Protein AF-A0A960G2G1-F1 (afdb_monomer_lite)

Secondary structure (DSSP, 8-state):
--S--HHHHHHHHHHTTTTTEEEHHHHHHHHT--HHHHHHHHHHHHHTTSEEEEE-SS-TTSEEEEE-HHHHHHHHHHHHHHHHHHHHHHTTS-HHHHHHHHHHHHHHHHHHHHHHEEEEEE-TTSHHHHHHHHHHHHHHHHH-TT---TTTS----GGGGSTTTEEEEEEEETTEEEEEEEEEEETTTEEEEE-

Structure (mmCIF, N/CA/C/O backbone):
data_AF-A0A960G2G1-F1
#
_entry.id   AF-A0A960G2G1-F1
#
loop_
_atom_site.group_PDB
_atom_site.id
_atom_site.type_symbol
_atom_site.label_atom_id
_atom_site.label_alt_id
_atom_site.label_comp_id
_atom_site.label_asym_id
_atom_site.label_entity_id
_atom_site.label_seq_id
_atom_site.pdbx_PDB_ins_code
_atom_site.Cartn_x
_atom_site.Cartn_y
_atom_site.Cartn_z
_atom_site.occupancy
_atom_site.B_iso_or_equiv
_atom_site.auth_seq_id
_atom_site.auth_comp_id
_atom_site.auth_asym_id
_atom_site.auth_atom_id
_atom_site.pdbx_PDB_model_num
ATOM 1 N N . ALA A 1 1 ? -18.468 8.260 16.600 1.00 54.72 1 ALA A N 1
ATOM 2 C CA . ALA A 1 1 ? -17.166 8.781 16.130 1.00 54.72 1 ALA A CA 1
ATOM 3 C C . ALA A 1 1 ? -16.121 8.568 17.220 1.00 54.72 1 ALA A C 1
ATOM 5 O O . ALA A 1 1 ? -16.358 8.986 18.345 1.00 54.72 1 ALA A O 1
ATOM 6 N N . ARG A 1 2 ? -14.991 7.915 16.920 1.00 75.62 2 ARG A N 1
ATOM 7 C CA . ARG A 1 2 ? -13.916 7.616 17.894 1.00 75.62 2 ARG A CA 1
ATOM 8 C C . ARG A 1 2 ? -13.006 8.830 18.194 1.00 75.62 2 ARG A C 1
ATOM 10 O O . ARG A 1 2 ? -11.899 8.660 18.678 1.00 75.62 2 ARG A O 1
ATOM 17 N N . GLY A 1 3 ? -13.442 10.049 17.853 1.00 80.94 3 GLY A N 1
ATOM 18 C CA . GLY A 1 3 ? -12.749 11.318 18.133 1.00 80.94 3 GLY A CA 1
ATOM 19 C C . GLY A 1 3 ? -11.466 11.599 17.337 1.00 80.94 3 GLY A C 1
ATOM 20 O O . GLY A 1 3 ? -10.975 12.723 17.381 1.00 80.94 3 GLY A O 1
ATOM 21 N N . ARG A 1 4 ? -10.926 10.621 16.596 1.00 89.62 4 ARG A N 1
ATOM 22 C CA . ARG A 1 4 ? -9.659 10.765 15.861 1.00 89.62 4 ARG A CA 1
ATOM 23 C C . ARG A 1 4 ? -9.827 11.398 14.478 1.00 89.62 4 ARG A C 1
ATOM 25 O O . ARG A 1 4 ? -10.821 11.120 13.803 1.00 89.62 4 ARG A O 1
ATOM 32 N N . PRO A 1 5 ? -8.834 12.179 14.010 1.00 89.69 5 PRO A N 1
ATOM 33 C CA . PRO A 1 5 ? -8.769 12.618 12.621 1.00 89.69 5 PRO A CA 1
ATOM 34 C C . PRO A 1 5 ? -8.681 11.429 11.657 1.00 89.69 5 PRO A C 1
ATOM 36 O O . PRO A 1 5 ? -7.984 10.451 11.936 1.00 89.69 5 PRO A O 1
ATOM 39 N N . LEU A 1 6 ? -9.295 11.562 10.477 1.00 88.50 6 LEU A N 1
ATOM 40 C CA . LEU A 1 6 ? -9.298 10.524 9.437 1.00 88.50 6 LEU A CA 1
ATOM 41 C C . LEU A 1 6 ? -7.886 10.031 9.086 1.00 88.50 6 LEU A C 1
ATOM 43 O O . LEU A 1 6 ? -7.683 8.833 8.932 1.00 88.50 6 LEU A O 1
ATOM 47 N N . GLY A 1 7 ? -6.901 10.934 9.015 1.00 91.69 7 GLY A N 1
ATOM 48 C CA . GLY A 1 7 ? -5.513 10.573 8.714 1.00 91.69 7 GLY A CA 1
ATOM 49 C C . GLY A 1 7 ? -4.894 9.617 9.739 1.00 91.69 7 GLY A C 1
ATOM 50 O O . GLY A 1 7 ? -4.198 8.684 9.353 1.00 91.69 7 GLY A O 1
ATOM 51 N N . ALA A 1 8 ? -5.190 9.792 11.031 1.00 93.88 8 ALA A N 1
ATOM 52 C CA . ALA A 1 8 ? -4.692 8.906 12.085 1.00 93.88 8 ALA A CA 1
ATOM 53 C C . ALA A 1 8 ? -5.362 7.527 12.010 1.00 93.88 8 ALA A C 1
ATOM 55 O O . ALA A 1 8 ? -4.680 6.506 12.053 1.00 93.88 8 ALA A O 1
ATOM 56 N N . SER A 1 9 ? -6.686 7.495 11.823 1.00 94.06 9 SER A N 1
ATOM 57 C CA . SER A 1 9 ? -7.437 6.250 11.621 1.00 94.06 9 SER A CA 1
ATOM 58 C C . SER A 1 9 ? -6.983 5.500 10.368 1.00 94.06 9 SER A C 1
ATOM 60 O O . SER A 1 9 ? -6.792 4.288 10.420 1.00 94.06 9 SER A O 1
ATOM 62 N N . ARG A 1 10 ? -6.746 6.214 9.259 1.00 93.62 10 ARG A N 1
ATOM 63 C CA . ARG A 1 10 ? -6.230 5.619 8.024 1.00 93.62 10 ARG A CA 1
ATOM 64 C C . ARG A 1 10 ? -4.827 5.062 8.229 1.00 93.62 10 ARG A C 1
ATOM 66 O O . ARG A 1 10 ? -4.579 3.932 7.839 1.00 93.62 10 ARG A O 1
ATOM 73 N N . LEU A 1 11 ? -3.930 5.807 8.873 1.00 95.06 11 LEU A N 1
ATOM 74 C CA . LEU A 1 11 ? -2.571 5.334 9.135 1.00 95.06 11 LEU A CA 1
ATOM 75 C C . LEU A 1 11 ? -2.560 4.070 10.008 1.00 95.06 11 LEU A C 1
ATOM 77 O O . LEU A 1 11 ? -1.841 3.125 9.696 1.00 95.06 11 LEU A O 1
ATOM 81 N N . LEU A 1 12 ? -3.392 4.025 11.054 1.00 95.00 12 LEU A N 1
ATOM 82 C CA . LEU A 1 12 ? -3.561 2.842 11.902 1.00 95.00 12 LEU A CA 1
ATOM 83 C C . LEU A 1 12 ? -4.026 1.622 11.092 1.00 95.00 12 LEU A C 1
ATOM 85 O O . LEU A 1 12 ? -3.499 0.523 11.260 1.00 95.00 12 LEU A O 1
ATOM 89 N N . TRP A 1 13 ? -4.995 1.823 10.197 1.00 94.38 13 TRP A N 1
ATOM 90 C CA . TRP A 1 13 ? -5.499 0.774 9.316 1.00 94.38 13 TRP A CA 1
ATOM 91 C C . TRP A 1 13 ? -4.411 0.228 8.379 1.00 94.38 13 TRP A C 1
ATOM 93 O O . TRP A 1 13 ? -4.248 -0.984 8.255 1.00 94.38 13 TRP A O 1
ATOM 103 N N . GLU A 1 14 ? -3.615 1.118 7.783 1.00 93.94 14 GLU A N 1
ATOM 104 C CA . GLU A 1 14 ? -2.577 0.777 6.800 1.00 93.94 14 GLU A CA 1
ATOM 105 C C . GLU A 1 14 ? -1.395 0.010 7.402 1.00 93.94 14 GLU A C 1
ATOM 107 O O . GLU A 1 14 ? -0.854 -0.873 6.736 1.00 93.94 14 GLU A O 1
ATOM 112 N N . ILE A 1 15 ? -1.014 0.311 8.652 1.00 95.44 15 ILE A N 1
ATOM 113 C CA . ILE A 1 15 ? 0.006 -0.455 9.398 1.00 95.44 15 ILE A CA 1
ATOM 114 C C . ILE A 1 15 ? -0.446 -1.907 9.580 1.00 95.44 15 ILE A C 1
ATOM 116 O O . ILE A 1 15 ? 0.364 -2.828 9.587 1.00 95.44 15 ILE A O 1
ATOM 120 N N . GLY A 1 16 ? -1.751 -2.114 9.717 1.00 91.94 16 GLY A N 1
ATOM 121 C CA . GLY A 1 16 ? -2.336 -3.419 9.948 1.00 91.94 16 GLY A CA 1
ATOM 122 C C . GLY A 1 16 ? -2.345 -4.367 8.742 1.00 91.94 16 GLY A C 1
ATOM 123 O O . GLY A 1 16 ? -2.505 -5.575 8.926 1.00 91.94 16 GLY A O 1
ATOM 124 N N . LEU A 1 17 ? -2.230 -3.857 7.513 1.00 87.75 17 LEU A N 1
ATOM 125 C CA . LEU A 1 17 ? -2.486 -4.654 6.306 1.00 87.75 17 LEU A CA 1
ATOM 126 C C . LEU A 1 17 ? -1.588 -5.890 6.171 1.00 87.75 17 LEU A C 1
ATOM 128 O O . LEU A 1 17 ? -2.069 -6.943 5.764 1.00 87.75 17 LEU A O 1
ATOM 132 N N . GLU A 1 18 ? -0.316 -5.775 6.545 1.00 83.31 18 GLU A N 1
ATOM 133 C CA . GLU A 1 18 ? 0.702 -6.810 6.339 1.00 83.31 18 GLU A CA 1
ATOM 134 C C . GLU A 1 18 ? 1.282 -7.273 7.682 1.00 83.31 18 GLU A C 1
ATOM 136 O O . GLU A 1 18 ? 2.417 -6.973 8.044 1.00 83.31 18 GLU A O 1
ATOM 141 N N . GLY A 1 19 ? 0.474 -7.996 8.464 1.00 86.69 19 GLY A N 1
ATOM 142 C CA . GLY A 1 19 ? 0.935 -8.587 9.726 1.00 86.69 19 GLY A CA 1
ATOM 143 C C . GLY A 1 19 ? 1.206 -7.559 10.826 1.00 86.69 19 GLY A C 1
ATOM 144 O O . GLY A 1 19 ? 2.151 -7.714 11.598 1.00 86.69 19 GLY A O 1
ATOM 145 N N . ASP A 1 20 ? 0.381 -6.507 10.891 1.00 93.38 20 ASP A N 1
ATOM 146 C CA . ASP A 1 20 ? 0.422 -5.482 11.942 1.00 93.38 20 ASP A CA 1
ATOM 147 C C . ASP A 1 20 ? 1.738 -4.695 12.024 1.00 93.38 20 ASP A C 1
ATOM 149 O O . ASP A 1 20 ? 2.101 -4.163 13.078 1.00 93.38 20 ASP A O 1
ATOM 153 N N . ARG A 1 21 ? 2.447 -4.606 10.895 1.00 94.25 21 ARG A N 1
ATOM 154 C CA . ARG A 1 21 ? 3.740 -3.949 10.741 1.00 94.25 21 ARG A CA 1
ATOM 155 C C . ARG A 1 21 ? 3.815 -3.245 9.390 1.00 94.25 21 ARG A C 1
ATOM 157 O O . ARG A 1 21 ? 3.468 -3.823 8.370 1.00 94.25 21 ARG A O 1
ATOM 164 N N . ALA A 1 22 ? 4.388 -2.044 9.362 1.00 93.56 22 ALA A N 1
ATOM 165 C CA . ALA A 1 22 ? 4.737 -1.382 8.108 1.00 93.56 22 ALA A CA 1
ATOM 166 C C . ALA A 1 22 ? 5.967 -0.476 8.251 1.00 93.56 22 ALA A C 1
ATOM 168 O O . ALA A 1 22 ? 6.168 0.182 9.276 1.00 93.56 22 ALA A O 1
ATOM 169 N N . GLU A 1 23 ? 6.790 -0.416 7.203 1.00 92.88 23 GLU A N 1
ATOM 170 C CA . GLU A 1 23 ? 7.874 0.563 7.119 1.00 92.88 23 GLU A CA 1
ATOM 171 C C . GLU A 1 23 ? 7.290 1.976 6.968 1.00 92.88 23 GLU A C 1
ATOM 173 O O . GLU A 1 23 ? 6.424 2.228 6.127 1.00 92.88 23 GLU A O 1
ATOM 178 N N . VAL A 1 24 ? 7.796 2.932 7.750 1.00 93.88 24 VAL A N 1
ATOM 179 C CA . VAL A 1 24 ? 7.301 4.318 7.751 1.00 93.88 24 VAL A CA 1
ATOM 180 C C . VAL A 1 24 ? 7.483 4.985 6.384 1.00 93.88 24 VAL A C 1
ATOM 182 O O . VAL A 1 24 ? 6.619 5.751 5.952 1.00 93.88 24 VAL A O 1
ATOM 185 N N . ARG A 1 25 ? 8.570 4.675 5.665 1.00 90.31 25 ARG A N 1
ATOM 186 C CA . ARG A 1 25 ? 8.783 5.155 4.291 1.00 90.31 25 ARG A CA 1
ATOM 187 C C . ARG A 1 25 ? 7.711 4.619 3.340 1.00 90.31 25 ARG A C 1
ATOM 189 O O . ARG A 1 25 ? 7.177 5.398 2.552 1.00 90.31 25 ARG A O 1
ATOM 196 N N . GLY A 1 26 ? 7.378 3.333 3.447 1.00 89.00 26 GLY A N 1
ATOM 197 C CA . GLY A 1 26 ? 6.321 2.697 2.660 1.00 89.00 26 GLY A CA 1
ATOM 198 C C . GLY A 1 26 ? 4.946 3.307 2.935 1.00 89.00 26 GLY A C 1
ATOM 199 O O . GLY A 1 26 ? 4.237 3.659 1.996 1.00 89.00 26 GLY A O 1
ATOM 200 N N . LEU A 1 27 ? 4.602 3.537 4.208 1.00 91.62 27 LEU A N 1
ATOM 201 C CA . LEU A 1 27 ? 3.361 4.227 4.595 1.00 91.62 27 LEU A CA 1
ATOM 202 C C . LEU A 1 27 ? 3.283 5.635 3.996 1.00 91.62 27 LEU A C 1
ATOM 204 O O . LEU A 1 27 ? 2.234 6.048 3.505 1.00 91.62 27 LEU A O 1
ATOM 208 N N . ARG A 1 28 ? 4.403 6.368 4.014 1.00 91.62 28 ARG A N 1
ATOM 209 C CA . ARG A 1 28 ? 4.497 7.717 3.451 1.00 91.62 28 ARG A CA 1
ATOM 210 C C . ARG A 1 28 ? 4.218 7.725 1.948 1.00 91.62 28 ARG A C 1
ATOM 212 O O . ARG A 1 28 ? 3.421 8.540 1.495 1.00 91.62 28 ARG A O 1
ATOM 219 N N . ALA A 1 29 ? 4.862 6.823 1.206 1.00 86.94 29 ALA A N 1
ATOM 220 C CA . ALA A 1 29 ? 4.677 6.689 -0.237 1.00 86.94 29 ALA A CA 1
ATOM 221 C C . ALA A 1 29 ? 3.232 6.296 -0.584 1.00 86.94 29 ALA A C 1
ATOM 223 O O . ALA A 1 29 ? 2.588 6.971 -1.384 1.00 86.94 29 ALA A O 1
ATOM 224 N N . ARG A 1 30 ? 2.693 5.284 0.107 1.00 85.69 30 ARG A N 1
ATOM 225 C CA . ARG A 1 30 ? 1.328 4.778 -0.102 1.00 85.69 30 ARG A CA 1
ATOM 226 C C . ARG A 1 30 ? 0.246 5.822 0.143 1.00 85.69 30 ARG A C 1
ATOM 228 O O . ARG A 1 30 ? -0.725 5.884 -0.600 1.00 85.69 30 ARG A O 1
ATOM 235 N N . LEU A 1 31 ? 0.409 6.629 1.188 1.00 88.75 31 LEU A N 1
ATOM 236 C CA . LEU A 1 31 ? -0.584 7.627 1.582 1.00 88.75 31 LEU A CA 1
ATOM 237 C C . LEU A 1 31 ? -0.351 9.008 0.955 1.00 88.75 31 LEU A C 1
ATOM 239 O O . LEU A 1 31 ? -1.147 9.913 1.197 1.00 88.75 31 LEU A O 1
ATOM 243 N N . GLY A 1 32 ? 0.733 9.198 0.192 1.00 86.69 32 GLY A N 1
ATOM 244 C CA . GLY A 1 32 ? 1.087 10.496 -0.390 1.00 86.69 32 GLY A CA 1
ATOM 245 C C . GLY A 1 32 ? 1.301 11.596 0.657 1.00 86.69 32 GLY A C 1
ATOM 246 O O . GLY A 1 32 ? 1.043 12.767 0.390 1.00 86.69 32 GLY A O 1
ATOM 247 N N . LEU A 1 33 ? 1.717 11.228 1.873 1.00 90.06 33 LEU A N 1
ATOM 248 C CA . LEU A 1 33 ? 1.869 12.163 2.990 1.00 90.06 33 LEU A CA 1
ATOM 249 C C . LEU A 1 33 ? 3.302 12.688 3.069 1.00 90.06 33 LEU A C 1
ATOM 251 O O . LEU A 1 33 ? 4.253 11.997 2.713 1.00 90.06 33 LEU A O 1
ATOM 255 N N . ASP A 1 34 ? 3.498 13.892 3.601 1.00 92.00 34 ASP A N 1
ATOM 256 C CA . ASP A 1 34 ? 4.846 14.371 3.898 1.00 92.00 34 ASP A CA 1
ATOM 257 C C . ASP A 1 34 ? 5.407 13.731 5.185 1.00 92.00 34 ASP A C 1
ATOM 259 O O . ASP A 1 34 ? 4.680 13.227 6.049 1.00 92.00 34 ASP A O 1
ATOM 263 N N . ALA A 1 35 ? 6.734 13.762 5.331 1.00 91.31 35 ALA A N 1
ATOM 264 C CA . ALA A 1 35 ? 7.418 13.155 6.473 1.00 91.31 35 ALA A CA 1
ATOM 265 C C . ALA A 1 35 ? 6.993 13.760 7.822 1.00 91.31 35 ALA A C 1
ATOM 267 O O . ALA A 1 35 ? 6.860 13.039 8.815 1.00 91.31 35 ALA A O 1
ATOM 268 N N . GLY A 1 36 ? 6.775 15.076 7.871 1.00 94.56 36 GLY A N 1
ATOM 269 C CA . GLY A 1 36 ? 6.369 15.778 9.081 1.00 94.56 36 GLY A CA 1
ATOM 270 C C . GLY A 1 36 ? 4.951 15.411 9.507 1.00 94.56 36 GLY A C 1
ATOM 271 O O . GLY A 1 36 ? 4.705 15.216 10.699 1.00 94.56 36 GLY A O 1
ATOM 272 N N . TYR A 1 37 ? 4.026 15.276 8.557 1.00 94.94 37 TYR A N 1
ATOM 273 C CA . TYR A 1 37 ? 2.650 14.883 8.840 1.00 94.94 37 TYR A CA 1
ATOM 274 C C . TYR A 1 37 ? 2.545 13.435 9.316 1.00 94.94 37 TYR A C 1
ATOM 276 O O . TYR A 1 37 ? 1.971 13.209 10.382 1.00 94.94 37 TYR A O 1
ATOM 284 N N . VAL A 1 38 ? 3.190 12.477 8.635 1.00 95.25 38 VAL A N 1
ATOM 285 C CA . VAL A 1 38 ? 3.249 11.077 9.105 1.00 95.25 38 VAL A CA 1
ATOM 286 C C . VAL A 1 38 ? 3.832 11.002 10.515 1.00 95.25 38 VAL A C 1
ATOM 288 O O . VAL A 1 38 ? 3.270 10.339 11.381 1.00 95.25 38 VAL A O 1
ATOM 291 N N . SER A 1 39 ? 4.905 11.748 10.791 1.00 95.00 39 SER A N 1
ATOM 292 C CA . SER A 1 39 ? 5.534 11.757 12.119 1.00 95.00 39 SER A CA 1
ATOM 293 C C . SER A 1 39 ? 4.628 12.345 13.208 1.00 95.00 39 SER A C 1
ATOM 295 O O . SER A 1 39 ? 4.712 11.946 14.367 1.00 95.00 39 SER A O 1
ATOM 297 N N . ARG A 1 40 ? 3.766 13.318 12.882 1.00 96.00 40 ARG A N 1
ATOM 298 C CA . ARG A 1 40 ? 2.756 13.838 13.824 1.00 96.00 40 ARG A CA 1
ATOM 299 C C . ARG A 1 40 ? 1.659 12.808 14.089 1.00 96.00 40 ARG A C 1
ATOM 301 O O . ARG A 1 40 ? 1.292 12.625 15.245 1.00 96.00 40 ARG A O 1
ATOM 308 N N . LEU A 1 41 ? 1.176 12.131 13.048 1.00 96.44 41 LEU A N 1
ATOM 309 C CA . LEU A 1 41 ? 0.161 11.086 13.182 1.00 96.44 41 LEU A CA 1
ATOM 310 C C . LEU A 1 41 ? 0.678 9.894 13.999 1.00 96.44 41 LEU A C 1
ATOM 312 O O . LEU A 1 41 ? 0.004 9.480 14.936 1.00 96.44 41 LEU A O 1
ATOM 316 N N . LEU A 1 42 ? 1.885 9.395 13.703 1.00 96.69 42 LEU A N 1
ATOM 317 C CA . LEU A 1 42 ? 2.501 8.294 14.453 1.00 96.69 42 LEU A CA 1
ATOM 318 C C . LEU A 1 42 ? 2.668 8.645 15.931 1.00 96.69 42 LEU A C 1
ATOM 320 O O . LEU A 1 42 ? 2.217 7.883 16.773 1.00 96.69 42 LEU A O 1
ATOM 324 N N . ARG A 1 43 ? 3.197 9.834 16.253 1.00 96.56 43 ARG A N 1
ATOM 325 C CA . ARG A 1 43 ? 3.327 10.272 17.654 1.00 96.56 43 ARG A CA 1
ATOM 326 C C . ARG A 1 43 ? 1.987 10.357 18.384 1.00 96.56 43 ARG A C 1
ATOM 328 O O . ARG A 1 43 ? 1.931 10.052 19.568 1.00 96.56 43 ARG A O 1
ATOM 335 N N . SER A 1 44 ? 0.916 10.765 17.699 1.00 96.12 44 SER A N 1
ATOM 336 C CA . SER A 1 44 ? -0.433 10.754 18.280 1.00 96.12 44 SER A CA 1
ATOM 337 C C . SER A 1 44 ? -0.885 9.328 18.593 1.00 96.12 44 SER A C 1
ATOM 339 O O . SER A 1 44 ? -1.353 9.066 19.693 1.00 96.12 44 SER A O 1
ATOM 341 N N . LEU A 1 45 ? -0.704 8.395 17.654 1.00 96.88 45 LEU A N 1
ATOM 342 C CA . LEU A 1 45 ? -1.083 6.992 17.840 1.00 96.88 45 LEU A CA 1
ATOM 343 C C . LEU A 1 45 ? -0.230 6.287 18.910 1.00 96.88 45 LEU A C 1
ATOM 345 O O . LEU A 1 45 ? -0.752 5.445 19.640 1.00 96.88 45 LEU A O 1
ATOM 349 N N . GLU A 1 46 ? 1.052 6.641 19.034 1.00 97.75 46 GLU A N 1
ATOM 350 C CA . GLU A 1 46 ? 1.938 6.180 20.112 1.00 97.75 46 GLU A CA 1
ATOM 351 C C . GLU A 1 46 ? 1.506 6.729 21.475 1.00 97.75 46 GLU A C 1
ATOM 353 O O . GLU A 1 46 ? 1.443 5.977 22.444 1.00 97.75 46 GLU A O 1
ATOM 358 N N . ALA A 1 47 ? 1.142 8.015 21.558 1.00 96.56 47 ALA A N 1
ATOM 359 C CA . ALA A 1 47 ? 0.631 8.622 22.791 1.00 96.56 47 ALA A CA 1
ATOM 360 C C . ALA A 1 47 ? -0.681 7.971 23.268 1.00 96.56 47 ALA A C 1
ATOM 362 O O . ALA A 1 47 ? -0.953 7.921 24.465 1.00 96.56 47 ALA A O 1
ATOM 363 N N . GLU A 1 48 ? -1.473 7.438 22.338 1.00 95.94 48 GLU A N 1
ATOM 364 C CA . GLU A 1 48 ? -2.673 6.649 22.624 1.00 95.94 48 GLU A CA 1
ATOM 365 C C . GLU A 1 48 ? -2.385 5.157 22.888 1.00 95.94 48 GLU A C 1
ATOM 367 O O . GLU A 1 48 ? -3.305 4.389 23.168 1.00 95.94 48 GLU A O 1
ATOM 372 N N . GLY A 1 49 ? -1.125 4.721 22.791 1.00 97.38 49 GLY A N 1
ATOM 373 C CA . GLY A 1 49 ? -0.713 3.332 23.002 1.00 97.38 49 GLY A CA 1
ATOM 374 C C . GLY A 1 49 ? -1.176 2.363 21.910 1.00 97.38 49 GLY A C 1
ATOM 375 O O . GLY A 1 49 ? -1.215 1.154 22.143 1.00 97.38 49 GLY A O 1
ATOM 376 N N . LEU A 1 50 ? -1.555 2.861 20.730 1.00 97.62 50 LEU A N 1
ATOM 377 C CA . LEU A 1 50 ? -2.072 2.054 19.618 1.00 97.62 50 LEU A CA 1
ATOM 378 C C . LEU A 1 50 ? -0.964 1.560 18.684 1.00 97.62 50 LEU A C 1
ATOM 380 O O . LEU A 1 50 ? -1.087 0.500 18.070 1.00 97.62 50 LEU A O 1
ATOM 384 N N . VAL A 1 51 ? 0.119 2.322 18.576 1.00 98.12 51 VAL A N 1
ATOM 385 C CA . VAL A 1 51 ? 1.265 2.027 17.713 1.00 98.12 51 VAL A CA 1
ATOM 386 C C . VAL A 1 51 ? 2.543 2.091 18.540 1.00 98.12 51 VAL A C 1
ATOM 388 O O . VAL A 1 51 ? 2.612 2.839 19.508 1.00 98.12 51 VAL A O 1
ATOM 391 N N . GLU A 1 52 ? 3.547 1.315 18.148 1.00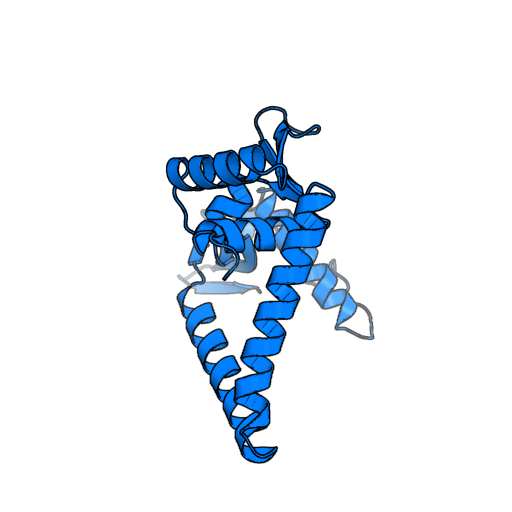 97.44 52 GLU A N 1
ATOM 392 C CA . GLU A 1 52 ? 4.943 1.507 18.542 1.00 97.44 52 GLU A CA 1
ATOM 393 C C . GLU A 1 52 ? 5.791 1.741 17.284 1.00 97.44 52 GLU A C 1
ATOM 395 O O . GLU A 1 52 ? 5.605 1.058 16.271 1.00 97.44 52 GLU A O 1
ATOM 400 N N . VAL A 1 53 ? 6.715 2.704 17.318 1.00 96.69 53 VAL A N 1
ATOM 401 C CA . VAL A 1 53 ? 7.684 2.920 16.239 1.00 96.69 53 VAL A CA 1
ATOM 402 C C . VAL A 1 53 ? 9.076 2.501 16.700 1.00 96.69 53 VAL A C 1
ATOM 404 O O . VAL A 1 53 ? 9.646 3.058 17.634 1.00 96.69 53 VAL A O 1
ATOM 407 N N . VAL A 1 54 ? 9.660 1.530 16.000 1.00 94.19 54 VAL A N 1
ATOM 408 C CA . VAL A 1 54 ? 10.978 0.962 16.315 1.00 94.19 54 VAL A CA 1
ATOM 409 C C . VAL A 1 54 ? 11.939 1.084 15.133 1.00 94.19 54 VAL A C 1
ATOM 411 O O . VAL A 1 54 ? 11.529 1.292 13.987 1.00 94.19 54 VAL A O 1
ATOM 414 N N . ALA A 1 55 ? 13.241 0.974 15.401 1.00 92.94 55 ALA A N 1
ATOM 415 C CA . ALA A 1 55 ? 14.232 0.776 14.344 1.00 92.94 55 ALA A CA 1
ATOM 416 C C . ALA A 1 55 ? 14.042 -0.604 13.695 1.00 92.94 55 ALA A C 1
ATOM 418 O O . ALA A 1 55 ? 13.679 -1.563 14.383 1.00 92.94 55 ALA A O 1
ATOM 419 N N . ASP A 1 56 ? 14.278 -0.711 12.385 1.00 88.50 56 ASP A N 1
ATOM 420 C CA . ASP A 1 56 ? 14.298 -2.022 11.736 1.00 88.50 56 ASP A CA 1
ATOM 421 C C . ASP A 1 56 ? 15.515 -2.831 12.225 1.00 88.50 56 ASP A C 1
ATOM 423 O O . ASP A 1 56 ? 16.594 -2.286 12.465 1.00 88.50 56 ASP A O 1
ATOM 427 N N . ALA A 1 57 ? 15.325 -4.138 12.411 1.00 82.69 57 ALA A N 1
ATOM 428 C CA . ALA A 1 57 ? 16.382 -5.044 12.850 1.00 82.69 57 ALA A CA 1
ATOM 429 C C . ALA A 1 57 ? 17.380 -5.356 11.722 1.00 82.69 57 ALA A C 1
ATOM 431 O O . ALA A 1 57 ? 18.548 -5.611 12.006 1.00 82.69 57 ALA A O 1
ATOM 432 N N . ALA A 1 58 ? 16.928 -5.324 10.464 1.00 82.06 58 ALA A N 1
ATOM 433 C CA . ALA A 1 58 ? 17.763 -5.526 9.284 1.00 82.06 58 ALA A CA 1
ATOM 434 C C . ALA A 1 58 ? 18.459 -4.228 8.837 1.00 82.06 58 ALA A C 1
ATOM 436 O O . ALA A 1 58 ? 19.582 -4.277 8.340 1.00 82.06 58 ALA A O 1
ATOM 437 N N . ASP A 1 59 ? 17.825 -3.071 9.056 1.00 83.62 59 ASP A N 1
ATOM 438 C CA . ASP A 1 59 ? 18.397 -1.752 8.765 1.00 83.62 59 ASP A CA 1
ATOM 439 C C . ASP A 1 59 ? 18.049 -0.727 9.857 1.00 83.62 59 ASP A C 1
ATOM 441 O O . ASP A 1 59 ? 16.960 -0.156 9.897 1.00 83.62 59 ASP A O 1
ATOM 445 N N . GLN A 1 60 ? 19.016 -0.398 10.715 1.00 80.88 60 GLN A N 1
ATOM 446 C CA . GLN A 1 60 ? 18.803 0.562 11.807 1.00 80.88 60 GLN A CA 1
ATOM 447 C C . GLN A 1 60 ? 18.446 1.985 11.332 1.00 80.88 60 GLN A C 1
ATOM 449 O O . GLN A 1 60 ? 17.964 2.799 12.135 1.00 80.88 60 GLN A O 1
ATOM 454 N N . ARG A 1 61 ? 18.680 2.305 10.049 1.00 83.62 61 ARG A N 1
ATOM 455 C CA . ARG A 1 61 ? 18.276 3.578 9.430 1.00 83.62 61 ARG A CA 1
ATOM 456 C C . ARG A 1 61 ? 16.789 3.595 9.088 1.00 83.62 61 ARG A C 1
ATOM 458 O O . ARG A 1 61 ? 16.189 4.671 9.089 1.00 83.62 61 ARG A O 1
ATOM 465 N N . ALA A 1 62 ? 16.190 2.435 8.842 1.00 86.94 62 ALA A N 1
ATOM 466 C CA . ALA A 1 62 ? 14.765 2.307 8.606 1.00 86.94 62 ALA A CA 1
ATOM 467 C C . ALA A 1 62 ? 13.973 2.381 9.923 1.00 86.94 62 ALA A C 1
ATOM 469 O O . ALA A 1 62 ? 14.445 2.054 11.022 1.00 86.94 62 ALA A O 1
ATOM 470 N N . ARG A 1 63 ? 12.736 2.869 9.814 1.00 94.00 63 ARG A N 1
ATOM 471 C CA . ARG A 1 63 ? 11.778 2.963 10.919 1.00 94.00 63 ARG A CA 1
ATOM 472 C C . ARG A 1 63 ? 10.525 2.193 10.565 1.00 94.00 63 ARG A C 1
ATOM 474 O O . ARG A 1 63 ? 10.033 2.271 9.441 1.00 94.00 63 ARG A O 1
ATOM 481 N N . VAL A 1 64 ? 10.005 1.485 11.552 1.00 95.31 64 VAL A N 1
ATOM 482 C CA . VAL A 1 64 ? 8.918 0.529 11.396 1.00 95.31 64 VAL A CA 1
ATOM 483 C C . VAL A 1 64 ? 7.863 0.842 12.436 1.00 95.31 64 VAL A C 1
ATOM 485 O O . VAL A 1 64 ? 8.168 0.876 13.624 1.00 95.31 64 VAL A O 1
ATOM 488 N N . ALA A 1 65 ? 6.630 1.042 11.989 1.00 96.75 65 ALA A N 1
ATOM 489 C CA . ALA A 1 65 ? 5.471 1.135 12.861 1.00 96.75 65 ALA A CA 1
ATOM 490 C C . ALA A 1 65 ? 4.860 -0.260 13.048 1.00 96.75 65 ALA A C 1
ATOM 492 O O . ALA A 1 65 ? 4.737 -1.017 12.081 1.00 96.75 65 ALA A O 1
ATOM 493 N N . ARG A 1 66 ? 4.469 -0.600 14.277 1.00 97.19 66 ARG A N 1
ATOM 494 C CA . ARG A 1 66 ? 3.760 -1.841 14.615 1.00 97.19 66 ARG A CA 1
ATOM 495 C C . ARG A 1 66 ? 2.508 -1.541 15.420 1.00 97.19 66 ARG A C 1
ATOM 497 O O . ARG A 1 66 ? 2.522 -0.647 16.264 1.00 97.19 66 ARG A O 1
ATOM 504 N N . LEU A 1 67 ? 1.436 -2.296 15.189 1.00 97.94 67 LEU A N 1
ATOM 505 C CA . LEU A 1 67 ? 0.247 -2.193 16.032 1.00 97.94 67 LEU A CA 1
ATOM 506 C C . LEU A 1 67 ? 0.477 -2.897 17.366 1.00 97.94 67 LEU A C 1
ATOM 508 O O . LEU A 1 67 ? 0.856 -4.071 17.423 1.00 97.94 67 LEU A O 1
ATOM 512 N N . THR A 1 68 ? 0.140 -2.211 18.452 1.00 97.94 68 THR A N 1
ATOM 513 C CA . THR A 1 68 ? 0.027 -2.845 19.767 1.00 97.94 68 THR A CA 1
ATOM 514 C C . THR A 1 68 ? -1.228 -3.724 19.823 1.00 97.94 68 THR A C 1
ATOM 516 O O . THR A 1 68 ? -2.065 -3.724 18.916 1.00 97.94 68 THR A O 1
ATOM 519 N N . ALA A 1 69 ? -1.421 -4.461 20.922 1.00 97.56 69 ALA A N 1
ATOM 520 C CA . ALA A 1 69 ? -2.681 -5.174 21.149 1.00 97.56 69 ALA A CA 1
ATOM 521 C C . ALA A 1 69 ? -3.897 -4.229 21.127 1.00 97.56 69 ALA A C 1
ATOM 523 O O . ALA A 1 69 ? -4.917 -4.558 20.521 1.00 97.56 69 ALA A O 1
ATOM 524 N N . ALA A 1 70 ? -3.764 -3.038 21.721 1.00 97.38 70 ALA A N 1
ATOM 525 C CA . ALA A 1 70 ? -4.796 -2.007 21.680 1.00 97.38 70 ALA A CA 1
ATOM 526 C C . ALA A 1 70 ? -5.006 -1.474 20.254 1.00 97.38 70 ALA A C 1
ATOM 528 O O . ALA A 1 70 ? -6.150 -1.358 19.818 1.00 97.38 70 ALA A O 1
ATOM 529 N N . GLY A 1 71 ? -3.928 -1.253 19.493 1.00 97.06 71 GLY A N 1
ATOM 530 C CA . GLY A 1 71 ? -3.994 -0.853 18.084 1.00 97.06 71 GLY A CA 1
ATOM 531 C C . GLY A 1 71 ? -4.758 -1.839 17.207 1.00 97.06 71 GLY A C 1
ATOM 532 O O . GLY A 1 71 ? -5.602 -1.432 16.413 1.00 97.06 71 GLY A O 1
ATOM 533 N N . ARG A 1 72 ? -4.532 -3.144 17.394 1.00 97.06 72 ARG A N 1
ATOM 534 C CA . ARG A 1 72 ? -5.269 -4.198 16.674 1.00 97.06 72 ARG A CA 1
ATOM 535 C C . ARG A 1 72 ? -6.750 -4.231 17.037 1.00 97.06 72 ARG A C 1
ATOM 537 O O . ARG A 1 72 ? -7.590 -4.484 16.177 1.00 97.06 72 ARG A O 1
ATOM 544 N N . CYS A 1 73 ? -7.094 -4.020 18.308 1.00 96.44 73 CYS A N 1
ATOM 545 C CA . CYS A 1 73 ? -8.492 -3.898 18.727 1.00 96.44 73 CYS A CA 1
ATOM 546 C C . CYS A 1 73 ? -9.152 -2.662 18.109 1.00 96.44 73 CYS A C 1
ATOM 548 O O . CYS A 1 73 ? -10.250 -2.770 17.573 1.00 96.44 73 CYS A O 1
ATOM 550 N N . GLU A 1 74 ? -8.470 -1.518 18.132 1.00 95.62 74 GLU A N 1
ATOM 551 C CA . GLU A 1 74 ? -8.984 -0.282 17.546 1.00 95.62 74 GLU A CA 1
ATOM 552 C C . GLU A 1 74 ? -9.183 -0.411 16.036 1.00 95.62 74 GLU A C 1
ATOM 554 O O . GLU A 1 74 ? -10.228 -0.023 15.525 1.00 95.62 74 GLU A O 1
ATOM 559 N N . ARG A 1 75 ? -8.219 -0.998 15.319 1.00 94.81 75 ARG A N 1
ATOM 560 C CA . ARG A 1 75 ? -8.340 -1.234 13.878 1.00 94.81 75 ARG A CA 1
ATOM 561 C C . ARG A 1 75 ? -9.557 -2.095 13.544 1.00 94.81 75 ARG A C 1
ATOM 563 O O . ARG A 1 75 ? -10.329 -1.710 12.678 1.00 94.81 75 ARG A O 1
ATOM 570 N N . ARG A 1 76 ? -9.757 -3.209 14.258 1.00 94.56 76 ARG A N 1
ATOM 571 C CA . ARG A 1 76 ? -10.933 -4.075 14.056 1.00 94.56 76 ARG A CA 1
ATOM 572 C C . ARG A 1 76 ? -12.246 -3.332 14.282 1.00 94.56 76 ARG A C 1
ATOM 574 O O . ARG A 1 76 ? -13.215 -3.581 13.578 1.00 94.56 76 ARG A O 1
ATOM 581 N N . GLU A 1 77 ? -12.280 -2.416 15.244 1.00 94.44 77 GLU A N 1
ATOM 582 C CA . GLU A 1 77 ? -13.462 -1.586 15.473 1.00 94.44 77 GLU A CA 1
ATOM 583 C C . GLU A 1 77 ? -13.675 -0.560 14.351 1.00 94.44 77 GLU A C 1
ATOM 585 O O . GLU A 1 77 ? -14.813 -0.322 13.956 1.00 94.44 77 GLU A O 1
ATOM 590 N N . LEU A 1 78 ? -12.605 0.025 13.801 1.00 92.12 78 LEU A N 1
ATOM 591 C CA . LEU A 1 78 ? -12.706 0.892 12.622 1.00 92.12 78 LEU A CA 1
ATOM 592 C C . LEU A 1 78 ? -13.232 0.129 11.401 1.00 92.12 78 LEU A C 1
ATOM 594 O O . LEU A 1 78 ? -14.099 0.658 10.708 1.00 92.12 78 LEU A O 1
ATOM 598 N N . ASP A 1 79 ? -12.754 -1.098 11.177 1.00 92.44 79 ASP A N 1
ATOM 599 C CA . ASP A 1 79 ? -13.239 -1.976 10.105 1.00 92.44 79 ASP A CA 1
ATOM 600 C C . ASP A 1 79 ? -14.728 -2.263 10.273 1.00 92.44 79 ASP A C 1
ATOM 602 O O . ASP A 1 79 ? -15.519 -1.960 9.385 1.00 92.44 79 ASP A O 1
ATOM 606 N N . ARG A 1 80 ? -15.134 -2.712 11.466 1.00 94.88 80 ARG A N 1
ATOM 607 C CA . ARG A 1 80 ? -16.538 -2.985 11.786 1.00 94.88 80 ARG A CA 1
ATOM 608 C C . ARG A 1 80 ? -17.437 -1.767 11.548 1.00 94.88 80 ARG A C 1
ATOM 610 O O . ARG A 1 80 ? -18.497 -1.892 10.952 1.00 94.88 80 ARG A O 1
ATOM 617 N N . LEU A 1 81 ? -17.019 -0.580 11.995 1.00 92.62 81 LEU A N 1
ATOM 618 C CA . LEU A 1 81 ? -17.787 0.656 11.800 1.00 92.62 81 LEU A CA 1
ATOM 619 C C . LEU A 1 81 ? -17.878 1.070 10.323 1.00 92.62 81 LEU A C 1
ATOM 621 O O . LEU A 1 81 ? -18.884 1.651 9.915 1.00 92.62 81 LEU A O 1
ATOM 625 N N . SER A 1 82 ? -16.830 0.809 9.539 1.00 92.06 82 SER A N 1
ATOM 626 C CA . SER A 1 82 ? -16.822 1.056 8.096 1.00 92.06 82 SER A CA 1
ATOM 627 C C . SER A 1 82 ? -17.768 0.100 7.371 1.00 92.06 82 SER A C 1
ATOM 629 O O . SER A 1 82 ? -18.558 0.543 6.536 1.00 92.06 82 SER A O 1
ATOM 631 N N . ASP A 1 83 ? -17.731 -1.183 7.729 1.00 94.31 83 ASP A N 1
ATOM 632 C CA . ASP A 1 83 ? -18.595 -2.218 7.163 1.00 94.31 83 ASP A CA 1
ATOM 633 C C . ASP A 1 83 ? -20.066 -1.977 7.514 1.00 94.31 83 ASP A C 1
ATOM 635 O O . ASP A 1 83 ? -20.916 -2.034 6.629 1.00 94.31 83 ASP A O 1
ATOM 639 N N . ASP A 1 84 ? -20.373 -1.612 8.763 1.00 95.62 84 ASP A N 1
ATOM 640 C CA . ASP A 1 84 ? -21.731 -1.246 9.185 1.00 95.62 84 ASP A CA 1
ATOM 641 C C . ASP A 1 84 ? -22.274 -0.063 8.364 1.00 95.62 84 ASP A C 1
ATOM 643 O O . ASP A 1 84 ? -23.433 -0.059 7.937 1.00 95.62 84 ASP A O 1
ATOM 647 N N . LEU A 1 85 ? -21.440 0.957 8.125 1.00 93.12 85 LEU A N 1
ATOM 648 C CA . LEU A 1 85 ? -21.830 2.122 7.335 1.00 93.12 85 LEU A CA 1
ATOM 649 C C . LEU A 1 85 ? -22.088 1.739 5.874 1.00 93.12 85 LEU A C 1
ATOM 651 O O . LEU A 1 85 ? -23.126 2.116 5.326 1.00 93.12 85 LEU A O 1
ATOM 655 N N . ALA A 1 86 ? -21.181 0.977 5.258 1.00 93.12 86 ALA A N 1
ATOM 656 C CA . ALA A 1 86 ? -21.353 0.482 3.896 1.00 93.12 86 ALA A CA 1
ATOM 657 C C . ALA A 1 86 ? -22.611 -0.396 3.779 1.00 93.12 86 ALA A C 1
ATOM 659 O O . ALA A 1 86 ? -23.421 -0.193 2.873 1.00 93.12 86 ALA A O 1
ATOM 660 N N . GLY A 1 87 ? -22.822 -1.301 4.738 1.00 93.81 87 GLY A N 1
ATOM 661 C CA . GLY A 1 87 ? -24.011 -2.144 4.844 1.00 93.81 87 GLY A CA 1
ATOM 662 C C . GLY A 1 87 ? -25.295 -1.322 4.890 1.00 93.81 87 GLY A C 1
ATOM 663 O O . GLY A 1 87 ? -26.200 -1.572 4.101 1.00 93.81 87 GLY A O 1
ATOM 664 N N . SER A 1 88 ? -25.339 -0.255 5.696 1.00 94.88 88 SER A N 1
ATOM 665 C CA . SER A 1 88 ? -26.523 0.613 5.800 1.00 94.88 88 SER A CA 1
ATOM 666 C C . SER A 1 88 ? -26.952 1.246 4.468 1.00 94.88 88 SER A C 1
ATOM 668 O O . SER A 1 88 ? -28.142 1.465 4.241 1.00 94.88 88 SER A O 1
ATOM 670 N N . TRP A 1 89 ? -26.003 1.527 3.568 1.00 93.69 89 TRP A N 1
ATOM 671 C CA . TRP A 1 89 ? -26.306 2.044 2.233 1.00 93.69 89 TRP A CA 1
ATOM 672 C C . TRP A 1 89 ? -26.777 0.940 1.291 1.00 93.69 89 TRP A C 1
ATOM 674 O O . TRP A 1 89 ? -27.720 1.147 0.529 1.00 93.69 89 TRP A O 1
ATOM 684 N N . LEU A 1 90 ? -26.137 -0.229 1.346 1.00 93.50 90 LEU A N 1
ATOM 685 C CA . LEU A 1 90 ? -26.449 -1.354 0.467 1.00 93.50 90 LEU A CA 1
ATOM 686 C C . LEU A 1 90 ? -27.768 -2.041 0.844 1.00 93.50 90 LEU A C 1
ATOM 688 O O . LEU A 1 90 ? -28.474 -2.524 -0.039 1.00 93.50 90 LEU A O 1
ATOM 692 N N . ASP A 1 91 ? -28.131 -2.081 2.125 1.00 94.19 91 ASP A N 1
ATOM 693 C CA . ASP A 1 91 ? -29.377 -2.681 2.627 1.00 94.19 91 ASP A CA 1
ATOM 694 C C . ASP A 1 91 ? -30.621 -1.877 2.243 1.00 94.19 91 ASP A C 1
ATOM 696 O O . ASP A 1 91 ? -31.719 -2.425 2.166 1.00 94.19 91 ASP A O 1
ATOM 700 N N . ALA A 1 92 ? -30.453 -0.596 1.909 1.00 94.06 92 ALA A N 1
ATOM 701 C CA . ALA A 1 92 ? -31.516 0.232 1.347 1.00 94.06 92 ALA A CA 1
ATOM 702 C C . ALA A 1 92 ? -31.778 -0.038 -0.153 1.00 94.06 92 ALA A C 1
ATOM 704 O O . ALA A 1 92 ? -32.705 0.540 -0.729 1.00 94.06 92 ALA A O 1
ATOM 705 N N . LEU A 1 93 ? -30.965 -0.878 -0.806 1.00 96.56 93 LEU A N 1
ATOM 706 C CA . LEU A 1 93 ? -31.030 -1.164 -2.238 1.00 96.56 93 LEU A CA 1
ATOM 707 C C . LEU A 1 93 ? -31.498 -2.599 -2.502 1.00 96.56 93 LEU A C 1
ATOM 709 O O . LEU A 1 93 ? -31.079 -3.538 -1.830 1.00 96.56 93 LEU A O 1
ATOM 713 N N . ASP A 1 94 ? -32.320 -2.774 -3.542 1.00 96.75 94 ASP A N 1
ATOM 714 C CA . ASP A 1 94 ? -32.577 -4.100 -4.109 1.00 96.75 94 ASP A CA 1
ATOM 715 C C . ASP A 1 94 ? -31.297 -4.706 -4.716 1.00 96.75 94 ASP A C 1
ATOM 717 O 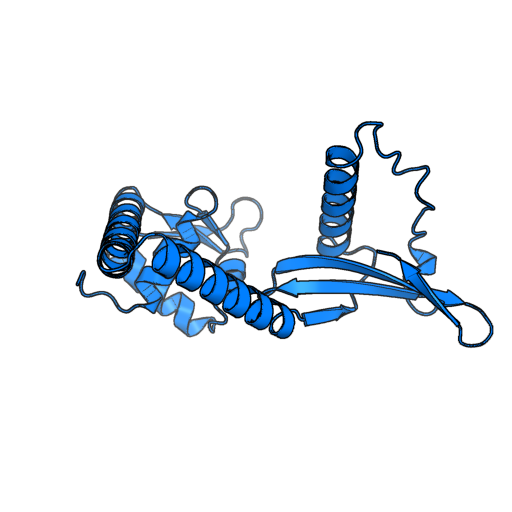O . ASP A 1 94 ? -30.337 -3.992 -5.018 1.00 96.75 94 ASP A O 1
ATOM 721 N N . GLU A 1 95 ? -31.293 -6.025 -4.919 1.00 95.56 95 GLU A N 1
ATOM 722 C CA . GLU A 1 95 ? -30.116 -6.766 -5.395 1.00 95.56 95 GLU A CA 1
ATOM 723 C C . GLU A 1 95 ? -29.553 -6.209 -6.715 1.00 95.56 95 GLU A C 1
ATOM 725 O O . GLU A 1 95 ? -28.344 -6.058 -6.877 1.00 95.56 95 GLU A O 1
ATOM 730 N N . GLY A 1 96 ? -30.427 -5.810 -7.645 1.00 97.31 96 GLY A N 1
ATOM 731 C CA . GLY A 1 96 ? -30.006 -5.250 -8.930 1.00 97.31 96 GLY A CA 1
ATOM 732 C C . GLY A 1 96 ? -29.335 -3.882 -8.788 1.00 97.31 96 GLY A C 1
ATOM 733 O O . GLY A 1 96 ? -28.335 -3.599 -9.447 1.00 97.31 96 GLY A O 1
ATOM 734 N N . ARG A 1 97 ? -29.858 -3.009 -7.921 1.00 96.69 97 ARG A N 1
ATOM 735 C CA . ARG A 1 97 ? -29.252 -1.703 -7.612 1.00 96.69 97 ARG A CA 1
ATOM 736 C C . ARG A 1 97 ? -27.951 -1.853 -6.837 1.00 96.69 97 ARG A C 1
ATOM 738 O O . ARG A 1 97 ? -27.007 -1.125 -7.138 1.00 96.69 97 ARG A O 1
ATOM 745 N N . ARG A 1 98 ? -27.902 -2.789 -5.888 1.00 97.00 98 ARG A N 1
ATOM 746 C CA . ARG A 1 98 ? -26.704 -3.140 -5.120 1.00 97.00 98 ARG A CA 1
ATOM 747 C C . ARG A 1 98 ? -25.574 -3.562 -6.058 1.00 97.00 98 ARG A C 1
ATOM 749 O O . ARG A 1 98 ? -24.514 -2.942 -6.022 1.00 97.00 98 ARG A O 1
ATOM 756 N N . ALA A 1 99 ? -25.828 -4.515 -6.958 1.00 95.75 99 ALA A N 1
ATOM 757 C CA . ALA A 1 99 ? -24.853 -4.961 -7.954 1.00 95.75 99 ALA A CA 1
ATOM 758 C C . ALA A 1 99 ? -24.354 -3.800 -8.831 1.00 95.75 99 ALA A C 1
ATOM 760 O O . ALA A 1 99 ? -23.153 -3.564 -8.922 1.00 95.75 99 ALA A O 1
ATOM 761 N N . ARG A 1 100 ? -25.268 -2.982 -9.377 1.00 96.69 100 ARG A N 1
ATOM 762 C CA . ARG A 1 100 ? -24.882 -1.813 -10.190 1.00 96.69 100 ARG A CA 1
ATOM 763 C C . ARG A 1 100 ? -24.022 -0.800 -9.437 1.00 96.69 100 ARG A C 1
ATOM 765 O O . ARG A 1 100 ? -23.137 -0.200 -10.039 1.00 96.69 100 ARG A O 1
ATOM 772 N N . MET A 1 101 ? -24.293 -0.563 -8.153 1.00 95.69 101 MET A N 1
ATOM 773 C CA . MET A 1 101 ? -23.485 0.349 -7.341 1.00 95.69 101 MET A CA 1
ATOM 774 C C . MET A 1 101 ? -22.071 -0.202 -7.134 1.00 95.69 101 MET A C 1
ATOM 776 O O . MET A 1 101 ? -21.105 0.549 -7.270 1.00 95.69 101 MET A O 1
ATOM 780 N N . VAL A 1 102 ? -21.945 -1.501 -6.852 1.00 94.62 102 VAL A N 1
ATOM 781 C CA . VAL A 1 102 ? -20.646 -2.176 -6.714 1.00 94.62 102 VAL A CA 1
ATOM 782 C C . VAL A 1 102 ? -19.860 -2.112 -8.025 1.00 94.62 102 VAL A C 1
ATOM 784 O O . VAL A 1 102 ? -18.700 -1.700 -8.012 1.00 94.62 102 VAL A O 1
ATOM 787 N N . ASP A 1 103 ? -20.497 -2.414 -9.157 1.00 96.62 103 ASP A N 1
ATOM 788 C CA . ASP A 1 103 ? -19.862 -2.353 -10.478 1.00 96.62 103 ASP A CA 1
ATOM 789 C C . ASP A 1 103 ? -19.392 -0.935 -10.825 1.00 96.62 103 ASP A C 1
ATOM 791 O O . ASP A 1 103 ? -18.268 -0.739 -11.295 1.00 96.62 103 ASP A O 1
ATOM 795 N N . ALA A 1 104 ? -20.221 0.075 -10.545 1.00 97.12 104 ALA A N 1
ATOM 796 C CA . ALA A 1 104 ? -19.861 1.472 -10.765 1.00 97.12 104 ALA A CA 1
ATOM 797 C C . ALA A 1 104 ? -18.662 1.891 -9.902 1.00 97.12 104 ALA A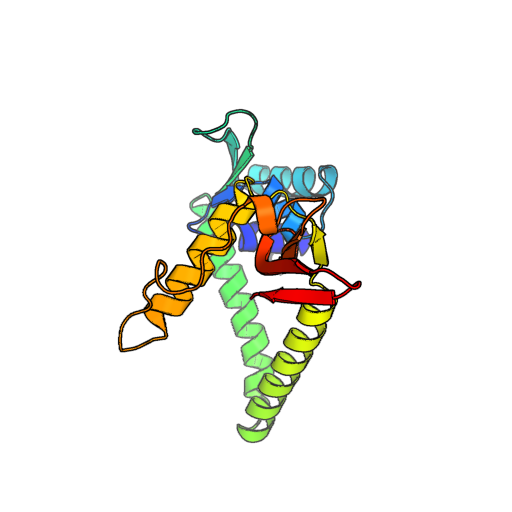 C 1
ATOM 799 O O . ALA A 1 104 ? -17.742 2.542 -10.399 1.00 97.12 104 ALA A O 1
ATOM 800 N N . MET A 1 105 ? -18.630 1.487 -8.628 1.00 96.31 105 MET A N 1
ATOM 801 C CA . MET A 1 105 ? -17.483 1.741 -7.754 1.00 96.31 105 MET A CA 1
ATOM 802 C C . MET A 1 105 ? -16.219 1.036 -8.258 1.00 96.31 105 MET A C 1
ATOM 804 O O . MET A 1 105 ? -15.148 1.643 -8.257 1.00 96.31 105 MET A O 1
ATOM 808 N N . ALA A 1 106 ? -16.335 -0.200 -8.753 1.00 96.06 106 ALA A N 1
ATOM 809 C CA . ALA A 1 106 ? -15.215 -0.933 -9.334 1.00 96.06 106 ALA A CA 1
ATOM 810 C C . ALA A 1 106 ? -14.670 -0.257 -10.607 1.00 96.06 106 ALA A C 1
ATOM 812 O O . ALA A 1 106 ? -13.455 -0.234 -10.823 1.00 96.06 106 ALA A O 1
ATOM 813 N N . GLU A 1 107 ? -15.538 0.320 -11.441 1.00 97.50 107 GLU A N 1
ATOM 814 C CA . GLU A 1 107 ? -15.134 1.121 -12.604 1.00 97.50 107 GLU A CA 1
ATOM 815 C C . GLU A 1 107 ? -14.405 2.399 -12.177 1.00 97.50 107 GLU A C 1
ATOM 817 O O . GLU A 1 107 ? -13.296 2.660 -12.644 1.00 97.50 107 GLU A O 1
ATOM 822 N N . VAL A 1 108 ? -14.963 3.150 -11.220 1.00 97.44 108 VAL A N 1
ATOM 823 C CA . VAL A 1 108 ? -14.314 4.350 -10.667 1.00 97.44 108 VAL A CA 1
ATOM 824 C C . VAL A 1 108 ? -12.927 4.008 -10.119 1.00 97.44 108 VAL A C 1
ATOM 826 O O . VAL A 1 108 ? -11.953 4.687 -10.445 1.00 97.44 108 VAL A O 1
ATOM 829 N N . THR A 1 109 ? -12.800 2.933 -9.335 1.00 94.00 109 THR A N 1
ATOM 830 C CA . THR A 1 109 ? -11.504 2.482 -8.809 1.00 94.00 109 THR A CA 1
ATOM 831 C C . THR A 1 109 ? -10.523 2.118 -9.925 1.00 94.00 109 THR A C 1
ATOM 833 O O . THR A 1 109 ? -9.351 2.483 -9.826 1.00 94.00 109 THR A O 1
ATOM 836 N N . ARG A 1 110 ? -10.959 1.439 -10.995 1.00 93.25 110 ARG A N 1
ATOM 837 C CA . ARG A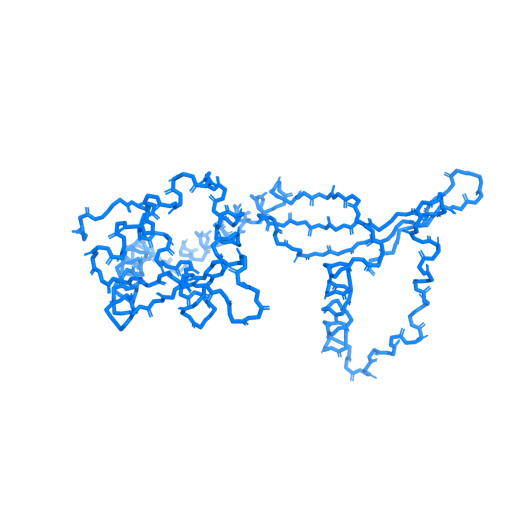 1 110 ? -10.087 1.109 -12.137 1.00 93.25 110 ARG A CA 1
ATOM 838 C C . ARG A 1 110 ? -9.583 2.358 -12.856 1.00 93.25 110 ARG A C 1
ATOM 840 O O . ARG A 1 110 ? -8.375 2.471 -13.057 1.00 93.25 110 ARG A O 1
ATOM 847 N N . CYS A 1 111 ? -10.466 3.309 -13.155 1.00 95.62 111 CYS A N 1
ATOM 848 C CA . CYS A 1 111 ? -10.097 4.578 -13.788 1.00 95.62 111 CYS A CA 1
ATOM 849 C C . CYS A 1 111 ? -9.115 5.389 -12.932 1.00 95.62 111 CYS A C 1
ATOM 851 O O . CYS A 1 111 ? -8.118 5.904 -13.437 1.00 95.62 111 CYS A O 1
ATOM 853 N N . LEU A 1 112 ? -9.360 5.478 -11.620 1.00 93.50 112 LEU A N 1
ATOM 854 C CA . LEU A 1 112 ? -8.459 6.184 -10.707 1.00 93.50 112 LEU A CA 1
ATOM 855 C C . LEU A 1 112 ? -7.091 5.496 -10.604 1.00 93.50 112 LEU A C 1
ATOM 857 O O . LEU A 1 112 ? -6.065 6.171 -10.594 1.00 93.50 112 LEU A O 1
ATOM 861 N N . ARG A 1 113 ? -7.051 4.159 -10.577 1.00 90.44 113 ARG A N 1
ATOM 862 C CA . ARG A 1 113 ? -5.783 3.417 -10.574 1.00 90.44 113 ARG A CA 1
ATOM 863 C C . ARG A 1 113 ? -4.996 3.639 -11.858 1.00 90.44 113 ARG A C 1
ATOM 865 O O . ARG A 1 113 ? -3.795 3.848 -11.768 1.00 90.44 113 ARG A O 1
ATOM 872 N N . SER A 1 114 ? -5.639 3.634 -13.028 1.00 89.62 114 SER A N 1
ATOM 873 C CA . SER A 1 114 ? -4.922 3.798 -14.299 1.00 89.62 114 SER A CA 1
ATOM 874 C C . SER A 1 114 ? -4.237 5.157 -14.436 1.00 89.62 114 SER A C 1
ATOM 876 O O . SER A 1 114 ? -3.181 5.230 -15.052 1.00 89.62 114 SER A O 1
ATOM 878 N N . ILE A 1 115 ? -4.803 6.219 -13.849 1.00 92.62 115 ILE A N 1
ATOM 879 C CA . ILE A 1 115 ? -4.189 7.558 -13.881 1.00 92.62 115 ILE A CA 1
ATOM 880 C C . ILE A 1 115 ? -3.140 7.773 -12.782 1.00 92.62 115 ILE A C 1
ATOM 882 O O . ILE A 1 115 ? -2.340 8.6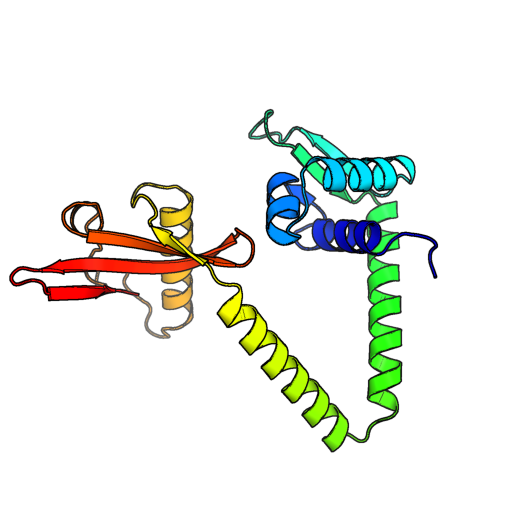96 -12.885 1.00 92.62 115 ILE A O 1
ATOM 886 N N . ALA A 1 116 ? -3.152 6.953 -11.728 1.00 90.62 116 ALA A N 1
ATOM 887 C CA . ALA A 1 116 ? -2.227 7.053 -10.598 1.00 90.62 116 ALA A CA 1
ATOM 888 C C . ALA A 1 116 ? -0.947 6.217 -10.778 1.00 90.62 116 ALA A C 1
ATOM 890 O O . ALA A 1 116 ? -0.060 6.276 -9.927 1.00 90.62 116 ALA A O 1
ATOM 891 N N . VAL A 1 117 ? -0.864 5.406 -11.838 1.00 93.88 117 VAL A N 1
ATOM 892 C CA . VAL A 1 117 ? 0.340 4.634 -12.153 1.00 93.88 117 VAL A CA 1
ATOM 893 C C . VAL A 1 117 ? 1.377 5.545 -12.796 1.00 93.88 117 VAL A C 1
ATOM 895 O O . VAL A 1 117 ? 1.144 6.137 -13.847 1.00 93.88 117 VAL A O 1
ATOM 898 N N . GLU A 1 118 ? 2.553 5.595 -12.184 1.00 93.25 118 GLU A N 1
ATOM 899 C CA . GLU A 1 118 ? 3.724 6.274 -12.722 1.00 93.25 118 GLU A CA 1
ATOM 900 C C . GLU A 1 118 ? 4.639 5.242 -13.381 1.00 93.25 118 GLU A C 1
ATOM 902 O O . GLU A 1 118 ? 4.984 4.230 -12.770 1.00 93.25 118 GLU A O 1
ATOM 907 N N . ILE A 1 119 ? 5.028 5.487 -14.631 1.00 94.75 119 ILE A N 1
ATOM 908 C CA . ILE A 1 119 ? 5.972 4.639 -15.362 1.00 94.75 119 ILE A CA 1
ATOM 909 C C . ILE A 1 119 ? 7.274 5.411 -15.496 1.00 94.75 119 ILE A C 1
ATOM 911 O O . ILE A 1 119 ? 7.314 6.460 -16.141 1.00 94.75 119 ILE A O 1
ATOM 915 N N . THR A 1 120 ? 8.340 4.889 -14.899 1.00 95.38 120 THR A N 1
ATOM 916 C CA . THR A 1 120 ? 9.660 5.523 -14.936 1.00 95.38 120 THR A CA 1
ATOM 917 C C . THR A 1 120 ? 10.741 4.513 -15.307 1.00 95.38 120 THR A C 1
ATOM 919 O O . THR A 1 120 ? 10.588 3.325 -15.004 1.00 95.38 120 THR A O 1
ATOM 922 N N . PRO A 1 121 ? 11.853 4.964 -15.913 1.00 95.12 121 PRO A N 1
ATOM 923 C CA . PRO A 1 121 ? 13.051 4.145 -16.048 1.00 95.12 121 PRO A CA 1
ATOM 924 C C . PRO A 1 121 ? 13.534 3.621 -14.695 1.00 95.12 121 PRO A C 1
ATOM 926 O O . PRO A 1 121 ? 13.438 4.326 -13.689 1.00 95.12 121 PRO A O 1
ATOM 929 N N . GLU A 1 122 ? 14.067 2.405 -14.696 1.00 94.06 122 GLU A N 1
ATOM 930 C CA . GLU A 1 122 ? 14.692 1.754 -13.548 1.00 94.06 122 GLU A CA 1
ATOM 931 C C . GLU A 1 122 ? 15.972 1.032 -14.004 1.00 94.06 122 GLU A C 1
ATOM 933 O O . GLU A 1 122 ? 15.957 0.411 -15.069 1.00 94.06 122 GLU A O 1
ATOM 938 N N . PRO A 1 123 ? 17.080 1.080 -13.240 1.00 91.88 123 PRO A N 1
ATOM 939 C CA . PRO A 1 123 ? 18.249 0.250 -13.520 1.00 91.88 123 PRO A CA 1
ATOM 940 C C . PRO A 1 123 ? 17.899 -1.244 -13.516 1.00 91.88 123 PRO A C 1
ATOM 942 O O . PRO A 1 123 ? 17.219 -1.727 -12.611 1.00 91.88 123 PRO A O 1
ATOM 945 N N . ALA A 1 124 ? 18.379 -1.987 -14.514 1.00 88.25 124 ALA A N 1
ATOM 946 C CA . ALA A 1 124 ? 18.066 -3.410 -14.661 1.00 88.25 124 ALA A CA 1
ATOM 947 C C . ALA A 1 124 ? 18.591 -4.278 -13.501 1.00 88.25 124 ALA A C 1
ATOM 949 O O . ALA A 1 124 ? 18.035 -5.338 -13.224 1.00 88.25 124 ALA A O 1
ATOM 950 N N . ASP A 1 125 ? 19.638 -3.821 -12.812 1.00 87.81 125 ASP A N 1
ATOM 951 C CA . ASP A 1 125 ? 20.275 -4.478 -11.670 1.00 87.81 125 ASP A CA 1
ATOM 952 C C . ASP A 1 125 ? 19.700 -4.047 -10.309 1.00 87.81 125 ASP A C 1
ATOM 954 O O . ASP A 1 125 ? 20.196 -4.468 -9.260 1.00 87.81 125 ASP A O 1
ATOM 958 N N . SER A 1 126 ? 18.654 -3.215 -10.294 1.00 90.31 126 SER A N 1
ATOM 959 C CA . SER A 1 126 ? 18.069 -2.743 -9.045 1.00 90.31 126 SER A CA 1
ATOM 960 C C . SER A 1 126 ? 17.293 -3.842 -8.317 1.00 90.31 126 SER A C 1
ATOM 962 O O . SER A 1 126 ? 16.694 -4.743 -8.912 1.00 90.31 126 SER A O 1
ATOM 964 N N . THR A 1 127 ? 17.244 -3.746 -6.986 1.00 89.62 127 THR A N 1
ATOM 965 C CA . THR A 1 127 ? 16.471 -4.683 -6.162 1.00 89.62 127 THR A CA 1
ATOM 966 C C . THR A 1 127 ? 14.978 -4.649 -6.505 1.00 89.62 127 THR A C 1
ATOM 968 O O . THR A 1 127 ? 14.334 -5.695 -6.505 1.00 89.62 127 THR A O 1
ATOM 971 N N . GLU A 1 128 ? 14.417 -3.472 -6.814 1.00 89.12 128 GLU A N 1
ATOM 972 C CA . GLU A 1 128 ? 13.003 -3.345 -7.196 1.00 89.12 128 GLU A CA 1
ATOM 973 C C . GLU A 1 128 ? 12.726 -3.989 -8.561 1.00 89.12 128 GLU A C 1
ATOM 975 O O . GLU A 1 128 ? 11.702 -4.657 -8.718 1.00 89.12 128 GLU A O 1
ATOM 980 N N . ALA A 1 129 ? 13.646 -3.843 -9.521 1.00 89.19 129 ALA A N 1
ATOM 981 C CA . ALA A 1 129 ? 13.573 -4.499 -10.822 1.00 89.19 129 ALA A CA 1
ATOM 982 C C . ALA A 1 129 ? 13.588 -6.028 -10.685 1.00 89.19 129 ALA A C 1
ATOM 984 O O . ALA A 1 129 ? 12.687 -6.704 -11.189 1.00 89.19 129 ALA A O 1
ATOM 985 N N . ALA A 1 130 ? 14.562 -6.565 -9.945 1.00 87.19 130 ALA A N 1
ATOM 986 C CA . ALA A 1 130 ? 14.696 -8.000 -9.710 1.00 87.19 130 ALA A CA 1
ATOM 987 C C . ALA A 1 130 ? 13.470 -8.590 -8.991 1.00 87.19 130 ALA A C 1
ATOM 989 O O . ALA A 1 130 ? 12.951 -9.634 -9.387 1.00 87.19 130 ALA A O 1
ATOM 990 N N . GLU A 1 131 ? 12.966 -7.905 -7.961 1.00 88.25 131 GLU A N 1
ATOM 991 C CA . GLU A 1 131 ? 11.767 -8.300 -7.217 1.00 88.25 131 GLU A CA 1
ATOM 992 C C . GLU A 1 131 ? 10.516 -8.301 -8.110 1.00 88.25 131 GLU A C 1
ATOM 994 O O . GLU A 1 131 ? 9.713 -9.235 -8.050 1.00 88.25 131 GLU A O 1
ATOM 999 N N . CYS A 1 132 ? 10.347 -7.277 -8.953 1.00 88.88 132 CYS A N 1
ATOM 1000 C CA . CYS A 1 132 ? 9.195 -7.157 -9.843 1.00 88.88 132 CYS A CA 1
ATOM 1001 C C . CYS A 1 132 ? 9.195 -8.246 -10.925 1.00 88.88 132 CYS A C 1
ATOM 1003 O O . CYS A 1 132 ? 8.190 -8.939 -11.085 1.00 88.88 132 CYS A O 1
ATOM 1005 N N . LEU A 1 133 ? 10.338 -8.473 -11.583 1.00 86.06 133 LEU A N 1
ATOM 1006 C CA . LEU A 1 133 ? 10.512 -9.553 -12.558 1.00 86.06 133 LEU A CA 1
ATOM 1007 C C . LEU A 1 133 ? 10.256 -10.925 -11.925 1.00 86.06 133 LEU A C 1
ATOM 1009 O O . LEU A 1 133 ? 9.531 -11.741 -12.486 1.00 86.06 133 LEU A O 1
ATOM 1013 N N . ARG A 1 134 ? 10.783 -11.173 -10.720 1.00 86.06 134 ARG A N 1
ATOM 1014 C CA . ARG A 1 134 ? 10.553 -12.426 -9.988 1.00 86.06 134 ARG A CA 1
ATOM 1015 C C . ARG A 1 134 ? 9.068 -12.667 -9.702 1.00 86.06 134 ARG A C 1
ATOM 1017 O O . ARG A 1 134 ? 8.604 -13.796 -9.835 1.00 86.06 134 ARG A O 1
ATOM 1024 N N . ARG A 1 135 ? 8.322 -11.627 -9.306 1.00 86.94 135 ARG A N 1
ATOM 1025 C CA . ARG A 1 135 ? 6.867 -11.717 -9.079 1.00 86.94 135 ARG A CA 1
ATOM 1026 C C . ARG A 1 135 ? 6.109 -12.003 -10.369 1.00 86.94 135 ARG A C 1
ATOM 1028 O O . ARG A 1 135 ? 5.230 -12.854 -10.354 1.00 86.94 135 ARG A O 1
ATOM 1035 N N . TYR A 1 136 ? 6.480 -11.344 -11.464 1.00 85.19 136 TYR A N 1
ATOM 1036 C CA . TYR A 1 136 ? 5.894 -11.603 -12.775 1.00 85.19 136 TYR A CA 1
ATOM 1037 C C . TYR A 1 136 ? 6.097 -13.059 -13.214 1.00 85.19 136 TYR A C 1
ATOM 1039 O O . TYR A 1 136 ? 5.137 -13.724 -13.589 1.00 85.19 136 TYR A O 1
ATOM 1047 N N . MET A 1 137 ? 7.315 -13.594 -13.084 1.00 82.44 137 MET A N 1
ATOM 1048 C CA . MET A 1 137 ? 7.588 -14.992 -13.440 1.00 82.44 137 MET A CA 1
ATOM 1049 C C . MET A 1 137 ? 6.817 -15.983 -12.562 1.00 82.44 137 MET A C 1
ATOM 1051 O O . MET A 1 137 ? 6.306 -16.972 -13.078 1.00 82.44 137 MET A O 1
ATOM 1055 N N . ALA A 1 138 ? 6.681 -15.708 -11.261 1.00 84.00 138 ALA A N 1
ATOM 1056 C CA . ALA A 1 138 ? 5.858 -16.526 -10.368 1.00 84.00 138 ALA A CA 1
ATOM 1057 C C . ALA A 1 138 ? 4.367 -16.497 -10.757 1.00 84.00 138 ALA A C 1
ATOM 1059 O O . ALA A 1 138 ? 3.704 -17.527 -10.714 1.00 84.00 138 ALA A O 1
ATOM 1060 N N . GLU A 1 139 ? 3.849 -15.338 -11.176 1.00 85.06 139 GLU A N 1
ATOM 1061 C CA . GLU A 1 139 ? 2.471 -15.202 -11.667 1.00 85.06 139 GLU A CA 1
ATOM 1062 C C . GLU A 1 139 ? 2.248 -15.965 -12.981 1.00 85.06 139 GLU A C 1
ATOM 1064 O O . GLU A 1 139 ? 1.183 -16.552 -13.173 1.00 85.06 139 GLU A O 1
ATOM 1069 N N . LEU A 1 140 ? 3.233 -15.981 -13.887 1.00 82.69 140 LEU A N 1
ATOM 1070 C CA . LEU A 1 140 ? 3.166 -16.798 -15.100 1.00 82.69 140 LEU A CA 1
ATOM 1071 C C . LEU A 1 140 ? 3.165 -18.292 -14.757 1.00 82.69 140 LEU A C 1
ATOM 1073 O O . LEU A 1 140 ? 2.303 -19.015 -15.245 1.00 82.69 140 LEU A O 1
ATOM 1077 N N . ASP A 1 141 ? 4.070 -18.748 -13.893 1.00 80.94 141 ASP A N 1
ATOM 1078 C CA . ASP A 1 141 ? 4.133 -20.158 -13.489 1.00 80.94 141 ASP A CA 1
ATOM 1079 C C . ASP A 1 141 ? 2.823 -20.641 -12.842 1.00 80.94 141 ASP A C 1
ATOM 1081 O O . ASP A 1 141 ? 2.337 -21.721 -13.163 1.00 80.94 141 ASP A O 1
ATOM 1085 N N . GLU A 1 142 ? 2.179 -19.805 -12.018 1.00 83.44 142 GLU A N 1
ATOM 1086 C CA . GLU A 1 142 ? 0.871 -20.120 -11.426 1.00 83.44 142 GLU A CA 1
ATOM 1087 C C . GLU A 1 142 ? -0.268 -20.163 -12.462 1.00 83.44 142 GLU A C 1
ATOM 1089 O O . GLU A 1 142 ? -1.204 -20.950 -12.328 1.00 83.44 142 GLU A O 1
ATOM 1094 N N . ARG A 1 143 ? -0.226 -19.309 -13.494 1.00 83.19 143 ARG A N 1
ATOM 1095 C CA . ARG A 1 143 ? -1.314 -19.188 -14.483 1.00 83.19 143 ARG A CA 1
ATOM 1096 C C . ARG A 1 143 ? -1.243 -20.185 -15.631 1.00 83.19 143 ARG A C 1
ATOM 1098 O O . ARG A 1 143 ? -2.264 -20.413 -16.280 1.00 83.19 143 ARG A O 1
ATOM 1105 N N . PHE A 1 144 ? -0.067 -20.723 -15.937 1.00 78.81 144 PHE A N 1
ATOM 1106 C CA . PHE A 1 144 ? 0.103 -21.695 -17.012 1.00 78.81 144 PHE A CA 1
ATOM 1107 C C . PHE A 1 144 ? 0.063 -23.124 -16.450 1.00 78.81 144 PHE A C 1
ATOM 1109 O O . PHE A 1 144 ? 1.041 -23.600 -15.890 1.00 78.81 144 PHE A O 1
ATOM 1116 N N . ASP A 1 145 ? -1.041 -23.849 -16.686 1.00 67.06 145 ASP A N 1
ATOM 1117 C CA . ASP A 1 145 ? -1.277 -25.234 -16.210 1.00 67.06 145 ASP A CA 1
ATOM 1118 C C . ASP A 1 145 ? -0.178 -26.257 -16.586 1.00 67.06 145 ASP A C 1
ATOM 1120 O O . ASP A 1 145 ? -0.070 -27.321 -15.978 1.00 67.06 145 ASP A O 1
ATOM 1124 N N . ILE A 1 146 ? 0.628 -25.963 -17.610 1.00 66.75 146 ILE A N 1
ATOM 1125 C CA . ILE A 1 146 ? 1.732 -26.803 -18.112 1.00 66.75 146 ILE A CA 1
ATOM 1126 C C . ILE A 1 146 ? 3.109 -26.403 -17.547 1.00 66.75 146 ILE A C 1
ATOM 1128 O O . ILE A 1 146 ? 4.112 -27.013 -17.920 1.00 66.75 146 ILE A O 1
ATOM 1132 N N . GLY A 1 147 ? 3.152 -25.427 -16.633 1.00 61.09 147 GLY A N 1
ATOM 1133 C CA . GLY A 1 147 ? 4.371 -24.800 -16.125 1.00 61.09 147 GLY A CA 1
ATOM 1134 C C . GLY A 1 147 ? 4.926 -23.768 -17.107 1.00 61.09 147 GLY A C 1
ATOM 1135 O O . GLY A 1 147 ? 4.837 -23.927 -18.328 1.00 61.09 147 GLY A O 1
ATOM 1136 N N . PHE A 1 148 ? 5.497 -22.687 -16.583 1.00 63.94 148 PHE A N 1
ATOM 1137 C CA . PHE A 1 148 ? 6.209 -21.698 -17.388 1.00 63.94 148 PHE A CA 1
ATOM 1138 C C . PHE A 1 148 ? 7.711 -21.913 -17.207 1.00 63.94 148 PHE A C 1
ATOM 1140 O O . PHE A 1 148 ? 8.210 -21.772 -16.098 1.00 63.94 148 PHE A O 1
ATOM 1147 N N . ASP A 1 149 ? 8.441 -22.250 -18.277 1.00 63.19 149 ASP A N 1
ATOM 1148 C CA . ASP A 1 149 ? 9.907 -22.329 -18.228 1.00 63.19 149 ASP A CA 1
ATOM 1149 C C . ASP A 1 149 ? 10.508 -20.920 -18.391 1.00 63.19 149 ASP A C 1
ATOM 1151 O O . ASP A 1 149 ? 10.526 -20.385 -19.510 1.00 63.19 149 ASP A O 1
ATOM 1155 N N . PRO A 1 150 ? 11.043 -20.305 -17.318 1.00 59.88 150 PRO A N 1
ATOM 1156 C CA . PRO A 1 150 ? 11.617 -18.968 -17.393 1.00 59.88 150 PRO A CA 1
ATOM 1157 C C . PRO A 1 150 ? 12.873 -18.926 -18.269 1.00 59.88 150 PRO A C 1
ATOM 1159 O O . PRO A 1 150 ? 13.223 -17.859 -18.762 1.00 59.88 150 PRO A O 1
ATOM 1162 N N . ALA A 1 151 ? 13.546 -20.065 -18.483 1.00 58.31 151 ALA A N 1
ATOM 1163 C CA . ALA A 1 151 ? 14.700 -20.162 -19.373 1.00 58.31 151 ALA A CA 1
ATOM 1164 C C . ALA A 1 151 ? 14.295 -20.231 -20.858 1.00 58.31 151 ALA A C 1
ATOM 1166 O O . ALA A 1 151 ? 15.088 -19.860 -21.725 1.00 58.31 151 ALA A O 1
ATOM 1167 N N . ALA A 1 152 ? 13.067 -20.670 -21.163 1.00 56.56 152 ALA A N 1
ATOM 1168 C CA . ALA A 1 152 ? 12.514 -20.690 -22.520 1.00 56.56 152 ALA A CA 1
ATOM 1169 C C . ALA A 1 152 ? 11.897 -19.342 -22.930 1.00 56.56 152 ALA A C 1
ATOM 1171 O O . ALA A 1 152 ? 11.843 -19.010 -24.119 1.00 56.56 152 ALA A O 1
ATOM 1172 N N . ALA A 1 153 ? 11.454 -18.540 -21.960 1.00 58.22 153 ALA A N 1
ATOM 1173 C CA . ALA A 1 153 ? 11.087 -17.153 -22.190 1.00 58.22 153 ALA A CA 1
ATOM 1174 C C . ALA A 1 153 ? 12.355 -16.337 -22.449 1.00 58.22 153 ALA A C 1
ATOM 1176 O O . ALA A 1 153 ? 13.108 -16.039 -21.532 1.00 58.22 153 ALA A O 1
ATOM 1177 N N . LEU A 1 154 ? 12.595 -16.032 -23.730 1.00 52.88 154 LEU A N 1
ATOM 1178 C CA . LEU A 1 154 ? 13.802 -15.388 -24.256 1.00 52.88 154 LEU A CA 1
ATOM 1179 C C . LEU A 1 154 ? 14.481 -14.463 -23.220 1.00 52.88 154 LEU A C 1
ATOM 1181 O O . LEU A 1 154 ? 13.891 -13.416 -22.913 1.00 52.88 154 LEU A O 1
ATOM 1185 N N . PRO A 1 155 ? 15.686 -14.809 -22.718 1.00 56.75 155 PRO A N 1
ATOM 1186 C CA . PRO A 1 155 ? 16.330 -14.073 -21.643 1.00 56.75 155 PRO A CA 1
ATOM 1187 C C . PRO A 1 155 ? 16.342 -12.574 -21.938 1.00 56.75 155 PRO A C 1
ATOM 1189 O O . PRO A 1 155 ? 16.716 -12.100 -23.022 1.00 56.75 155 PRO A O 1
ATOM 1192 N N . LEU A 1 156 ? 15.863 -11.799 -20.974 1.00 64.12 156 LEU A N 1
ATOM 1193 C CA . LEU A 1 156 ? 16.123 -10.372 -20.933 1.00 64.12 156 LEU A CA 1
ATOM 1194 C C . LEU A 1 156 ? 17.580 -10.207 -20.504 1.00 64.12 156 LEU A C 1
ATOM 1196 O O . LEU A 1 156 ? 17.852 -9.992 -19.330 1.00 64.12 156 LEU A O 1
ATOM 1200 N N . GLU A 1 157 ? 18.501 -10.367 -21.459 1.00 74.38 157 GLU A N 1
ATOM 1201 C CA . GLU A 1 157 ? 19.915 -10.039 -21.251 1.00 74.38 157 GLU A CA 1
ATOM 1202 C C . GLU A 1 157 ? 19.994 -8.611 -20.688 1.00 74.38 157 GLU A C 1
ATOM 1204 O O . GLU A 1 157 ? 19.450 -7.698 -21.332 1.00 74.38 157 GLU A O 1
ATOM 1209 N N . PRO A 1 158 ? 20.586 -8.402 -19.496 1.00 77.62 158 PRO A N 1
ATOM 1210 C CA . PRO A 1 158 ? 20.600 -7.105 -18.824 1.00 77.62 158 PRO A CA 1
ATOM 1211 C C . PRO A 1 158 ? 21.116 -5.970 -19.713 1.00 77.62 158 PRO A C 1
ATOM 1213 O O . PRO A 1 158 ? 20.596 -4.854 -19.666 1.00 77.62 158 PRO A O 1
ATOM 1216 N N . GLU A 1 159 ? 22.084 -6.257 -20.580 1.00 82.88 159 GLU A N 1
ATOM 1217 C CA . GLU A 1 159 ? 22.668 -5.308 -21.527 1.00 82.88 159 GLU A CA 1
ATOM 1218 C C . GLU A 1 159 ? 21.628 -4.812 -22.539 1.00 82.88 159 GLU A C 1
ATOM 1220 O O . GLU A 1 159 ? 21.561 -3.623 -22.825 1.00 82.88 159 GLU A O 1
ATOM 1225 N N . ALA A 1 160 ? 20.744 -5.694 -23.016 1.00 85.50 160 ALA A N 1
ATOM 1226 C CA . ALA A 1 160 ? 19.724 -5.358 -24.012 1.00 85.50 160 ALA A CA 1
ATOM 1227 C C . ALA A 1 160 ? 18.585 -4.482 -23.459 1.00 85.50 160 ALA A C 1
ATOM 1229 O O . ALA A 1 160 ? 17.721 -4.046 -24.217 1.00 85.50 160 ALA A O 1
ATOM 1230 N N . ILE A 1 161 ? 18.539 -4.273 -22.141 1.00 86.94 161 ILE A N 1
ATOM 1231 C CA . ILE A 1 161 ? 17.521 -3.473 -21.443 1.00 86.94 161 ILE A CA 1
ATOM 1232 C C . ILE A 1 161 ? 18.128 -2.350 -20.604 1.00 86.94 161 ILE A C 1
ATOM 1234 O O . ILE A 1 161 ? 17.423 -1.694 -19.837 1.00 86.94 161 ILE A O 1
ATOM 1238 N N . THR A 1 162 ? 19.427 -2.123 -20.767 1.00 89.69 162 THR A N 1
ATOM 1239 C CA . THR A 1 162 ? 20.171 -1.049 -20.120 1.00 89.69 162 THR A CA 1
ATOM 1240 C C . THR A 1 162 ? 20.572 -0.025 -21.181 1.00 89.69 162 THR A C 1
ATOM 1242 O O . THR A 1 162 ? 20.939 -0.409 -22.294 1.00 89.69 162 THR A O 1
ATOM 1245 N N . PRO A 1 163 ? 20.515 1.288 -20.890 1.00 90.06 163 PRO A N 1
ATOM 1246 C CA . PRO A 1 163 ? 20.993 2.285 -21.835 1.00 90.06 163 PRO A CA 1
ATOM 1247 C C . PRO A 1 163 ? 22.463 2.034 -22.225 1.00 90.06 163 PRO A C 1
ATOM 1249 O O . PRO A 1 163 ? 23.272 1.732 -21.346 1.00 90.06 163 PRO A O 1
ATOM 1252 N N . PRO A 1 164 ? 22.835 2.200 -23.509 1.00 90.94 164 PRO A N 1
ATOM 1253 C CA . PRO A 1 164 ? 22.049 2.810 -24.584 1.00 90.94 164 PRO A CA 1
ATOM 1254 C C . PRO A 1 164 ? 21.168 1.840 -25.390 1.00 90.94 164 PRO A C 1
ATOM 1256 O O . PRO A 1 164 ? 20.438 2.316 -26.254 1.00 90.94 164 PRO A O 1
ATOM 1259 N N . ASP A 1 165 ? 21.227 0.531 -25.138 1.00 90.38 165 ASP A N 1
ATOM 1260 C CA . ASP A 1 165 ? 20.626 -0.500 -26.001 1.00 90.38 165 ASP A CA 1
ATOM 1261 C C . ASP A 1 165 ? 19.184 -0.859 -25.613 1.00 90.38 165 ASP A C 1
ATOM 1263 O O . ASP A 1 165 ? 18.436 -1.441 -26.400 1.00 90.38 165 ASP A O 1
ATOM 1267 N N . GLY A 1 166 ? 18.746 -0.440 -24.428 1.00 91.31 166 GLY A N 1
ATOM 1268 C CA . GLY A 1 166 ? 17.355 -0.538 -24.017 1.00 91.31 166 GLY A CA 1
ATOM 1269 C C . GLY A 1 166 ? 17.046 0.256 -22.757 1.00 91.31 166 GLY A C 1
ATOM 1270 O O . GLY A 1 166 ? 17.861 1.033 -22.259 1.00 91.31 166 GLY A O 1
ATOM 1271 N N . VAL A 1 167 ? 15.837 0.070 -22.240 1.00 93.62 167 VAL A N 1
ATOM 1272 C CA . VAL A 1 167 ? 15.443 0.594 -20.934 1.00 93.62 167 VAL A CA 1
ATOM 1273 C C . VAL A 1 167 ? 14.485 -0.371 -20.249 1.00 93.62 167 VAL A C 1
ATOM 1275 O O . VAL A 1 167 ? 13.538 -0.868 -20.863 1.00 93.62 167 VAL A O 1
ATOM 1278 N N . LEU A 1 168 ? 14.705 -0.611 -18.961 1.00 93.31 168 LEU A N 1
ATOM 1279 C CA . LEU A 1 168 ? 13.715 -1.225 -18.093 1.00 93.31 168 LEU A CA 1
ATOM 1280 C C . LEU A 1 168 ? 12.831 -0.128 -17.493 1.00 93.31 168 LEU A C 1
ATOM 1282 O O . LEU A 1 168 ? 13.311 0.910 -17.038 1.00 93.31 168 LEU A O 1
ATOM 1286 N N . LEU A 1 169 ? 11.525 -0.359 -17.507 1.00 94.94 169 LEU A N 1
ATOM 1287 C CA . LEU A 1 169 ? 10.514 0.517 -16.938 1.00 94.94 169 LEU A CA 1
ATOM 1288 C C . LEU A 1 169 ? 9.823 -0.206 -15.788 1.00 94.94 169 LEU A C 1
ATOM 1290 O O . LEU A 1 169 ? 9.393 -1.351 -15.944 1.00 94.94 169 LEU A O 1
ATOM 1294 N N . LEU A 1 170 ? 9.647 0.488 -14.666 1.00 94.75 170 LEU A N 1
ATOM 1295 C CA . LEU A 1 170 ? 8.759 0.044 -13.598 1.00 94.75 170 LEU A CA 1
ATOM 1296 C C . LEU A 1 170 ? 7.505 0.910 -13.568 1.00 94.75 170 LEU A C 1
ATOM 1298 O O . LEU A 1 170 ? 7.575 2.140 -13.554 1.00 94.75 170 LEU A O 1
ATOM 1302 N N . ALA A 1 171 ? 6.358 0.240 -13.528 1.00 94.62 171 ALA A N 1
ATOM 1303 C CA . ALA A 1 171 ? 5.076 0.833 -13.206 1.00 94.62 171 ALA A CA 1
ATOM 1304 C C . ALA A 1 171 ? 4.914 0.826 -11.683 1.00 94.62 171 ALA A C 1
ATOM 1306 O O . ALA A 1 171 ? 4.949 -0.236 -11.054 1.00 94.62 171 ALA A O 1
ATOM 1307 N N . ARG A 1 172 ? 4.727 2.001 -11.082 1.00 92.19 172 ARG A N 1
ATOM 1308 C CA . ARG A 1 172 ? 4.537 2.166 -9.640 1.00 92.19 172 ARG A CA 1
ATOM 1309 C C . ARG A 1 172 ? 3.163 2.740 -9.342 1.00 92.19 172 ARG A C 1
ATOM 1311 O O . ARG A 1 172 ? 2.759 3.735 -9.932 1.00 92.19 172 ARG A O 1
ATOM 1318 N N . LEU A 1 173 ? 2.465 2.133 -8.388 1.00 90.44 173 LEU A N 1
ATOM 1319 C CA . LEU A 1 173 ? 1.231 2.666 -7.817 1.00 90.44 173 LEU A CA 1
ATOM 1320 C C . LEU A 1 173 ? 1.520 3.090 -6.378 1.00 90.44 173 LEU A C 1
ATOM 1322 O O . LEU A 1 173 ? 1.871 2.260 -5.541 1.00 90.44 173 LEU A O 1
ATOM 1326 N N . HIS A 1 174 ? 1.411 4.390 -6.101 1.00 84.75 174 HIS A N 1
ATOM 1327 C CA . HIS A 1 174 ? 1.761 4.981 -4.801 1.00 84.75 174 HIS A CA 1
ATOM 1328 C C . HIS A 1 174 ? 3.173 4.590 -4.311 1.00 84.75 174 HIS A C 1
ATOM 1330 O O . HIS A 1 174 ? 3.391 4.264 -3.143 1.00 84.75 174 HIS A O 1
ATOM 1336 N N . GLY A 1 175 ? 4.134 4.580 -5.241 1.00 84.25 175 GLY A N 1
ATOM 1337 C CA . GLY A 1 175 ? 5.536 4.241 -4.987 1.00 84.25 175 GLY A CA 1
ATOM 1338 C C . GLY A 1 175 ? 5.848 2.745 -4.875 1.00 84.25 175 GLY A C 1
ATOM 1339 O O . GLY A 1 175 ? 7.023 2.399 -4.832 1.00 84.25 175 GLY A O 1
ATOM 1340 N N . ALA A 1 176 ? 4.848 1.859 -4.861 1.00 85.69 176 ALA A N 1
ATOM 1341 C CA . ALA A 1 176 ? 5.065 0.413 -4.863 1.00 85.69 176 ALA A CA 1
ATOM 1342 C C . ALA A 1 176 ? 5.110 -0.131 -6.306 1.00 85.69 176 ALA A C 1
ATOM 1344 O O . ALA A 1 176 ? 4.208 0.196 -7.085 1.00 85.69 176 ALA A O 1
ATOM 1345 N N . PRO A 1 177 ? 6.097 -0.970 -6.677 1.00 90.75 177 PRO A N 1
ATOM 1346 C CA . PRO A 1 177 ? 6.123 -1.629 -7.982 1.00 90.75 177 PRO A CA 1
ATOM 1347 C C . PRO A 1 177 ? 4.897 -2.529 -8.185 1.00 90.75 177 PRO A C 1
ATOM 1349 O O . PRO A 1 177 ? 4.614 -3.402 -7.364 1.00 90.75 177 PRO A O 1
ATOM 1352 N N . VAL A 1 178 ? 4.174 -2.314 -9.286 1.00 91.25 178 VAL A N 1
ATOM 1353 C CA . VAL A 1 178 ? 2.984 -3.091 -9.686 1.00 91.25 178 VAL A CA 1
ATOM 1354 C C . VAL A 1 178 ? 3.123 -3.743 -11.060 1.00 91.25 178 VAL A C 1
ATOM 1356 O O . VAL A 1 178 ? 2.229 -4.467 -11.485 1.00 91.25 178 V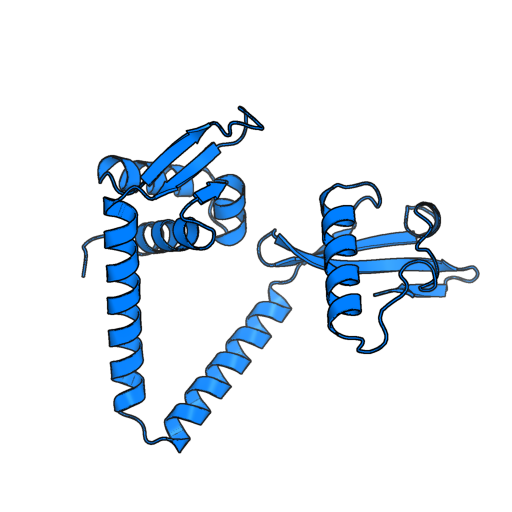AL A O 1
ATOM 1359 N N . GLY A 1 179 ? 4.227 -3.491 -11.756 1.00 91.38 179 GLY A N 1
ATOM 1360 C CA . GLY A 1 179 ? 4.546 -4.124 -13.026 1.00 91.38 179 GLY A CA 1
ATOM 1361 C C . GLY A 1 179 ? 5.872 -3.625 -13.579 1.00 91.38 179 GLY A C 1
ATOM 1362 O O . GLY A 1 179 ? 6.372 -2.571 -13.180 1.00 91.38 179 GLY A O 1
ATOM 1363 N N . CYS A 1 180 ? 6.422 -4.378 -14.519 1.00 92.25 180 CYS A N 1
ATOM 1364 C CA . CYS A 1 180 ? 7.632 -4.028 -15.243 1.00 92.25 180 CYS A CA 1
ATOM 1365 C C . CYS A 1 180 ? 7.423 -4.238 -16.741 1.00 92.25 180 CYS A C 1
ATOM 1367 O O . CYS A 1 180 ? 6.594 -5.043 -17.157 1.00 92.25 180 CYS A O 1
ATOM 1369 N N . ALA A 1 181 ? 8.176 -3.503 -17.549 1.00 91.62 181 ALA A N 1
ATOM 1370 C CA . ALA A 1 181 ? 8.288 -3.748 -18.977 1.00 91.62 181 ALA A CA 1
ATOM 1371 C C . ALA A 1 181 ? 9.688 -3.361 -19.436 1.00 91.62 181 ALA A C 1
ATOM 1373 O O . ALA A 1 181 ? 10.270 -2.404 -18.929 1.00 91.62 181 ALA A O 1
ATOM 1374 N N . ALA A 1 182 ? 10.216 -4.072 -20.418 1.00 90.62 182 ALA A N 1
ATOM 1375 C CA . ALA A 1 182 ? 11.487 -3.737 -21.033 1.00 90.62 182 ALA A CA 1
ATOM 1376 C C . ALA A 1 182 ? 11.277 -3.239 -22.458 1.00 90.62 182 ALA A C 1
ATOM 1378 O O . ALA A 1 182 ? 10.457 -3.777 -23.202 1.00 90.62 182 ALA A O 1
ATOM 1379 N N . VAL A 1 183 ? 12.053 -2.237 -22.849 1.00 91.56 183 VAL A N 1
ATOM 1380 C CA . VAL A 1 183 ? 12.131 -1.757 -24.225 1.00 91.56 183 VAL A CA 1
ATOM 1381 C C . VAL A 1 183 ? 13.533 -2.042 -24.737 1.00 91.56 183 VAL A C 1
ATOM 1383 O O . VAL A 1 183 ? 14.499 -1.559 -24.154 1.00 91.56 183 VAL A O 1
ATOM 1386 N N . LYS A 1 184 ? 13.648 -2.816 -25.817 1.00 90.38 184 LYS A N 1
ATOM 1387 C CA . LYS A 1 184 ? 14.919 -3.061 -26.511 1.00 90.38 184 LYS A CA 1
ATOM 1388 C C . LYS A 1 184 ? 14.983 -2.178 -27.746 1.00 90.38 184 LYS A C 1
ATOM 1390 O O . LYS A 1 184 ? 14.050 -2.206 -28.550 1.00 90.38 184 LYS A O 1
ATOM 1395 N N . PHE A 1 185 ? 16.050 -1.409 -27.913 1.00 90.81 185 PHE A N 1
ATOM 1396 C CA . PHE A 1 185 ? 16.250 -0.601 -29.110 1.00 90.81 185 PHE A CA 1
ATOM 1397 C C . PHE A 1 185 ? 16.905 -1.445 -30.199 1.00 90.81 185 PHE A C 1
ATOM 1399 O O . PHE A 1 185 ? 17.934 -2.086 -30.004 1.00 90.81 185 PHE A O 1
ATOM 1406 N N . LEU A 1 186 ? 16.269 -1.463 -31.362 1.00 87.25 186 LEU A N 1
ATOM 1407 C CA . LEU A 1 186 ? 16.697 -2.214 -32.529 1.00 87.25 186 LEU A CA 1
ATOM 1408 C C . LEU A 1 186 ? 17.223 -1.245 -33.603 1.00 87.25 186 LEU A C 1
ATOM 1410 O O . LEU A 1 186 ? 16.848 -0.065 -33.623 1.00 87.25 186 LEU A O 1
ATOM 1414 N N . PRO A 1 187 ? 18.065 -1.720 -34.540 1.00 86.62 187 PRO A N 1
ATOM 1415 C CA . PRO A 1 187 ? 18.523 -0.904 -35.659 1.00 86.62 187 PRO A CA 1
ATOM 1416 C C . PRO A 1 187 ? 17.361 -0.277 -36.444 1.00 86.62 187 PRO A C 1
ATOM 1418 O O . PRO A 1 187 ? 16.295 -0.873 -36.592 1.00 86.62 187 PRO A O 1
ATOM 1421 N N . GLY A 1 188 ? 17.582 0.923 -36.987 1.00 86.50 188 GLY A N 1
ATOM 1422 C CA . GLY A 1 188 ? 16.579 1.615 -37.805 1.00 86.50 188 GLY A CA 1
ATOM 1423 C C . GLY A 1 188 ? 15.489 2.341 -37.010 1.00 86.50 188 GLY A C 1
ATOM 1424 O O . GLY A 1 188 ? 14.391 2.513 -37.531 1.00 86.50 188 GLY A O 1
ATOM 1425 N N . HIS A 1 189 ? 15.785 2.782 -35.779 1.00 81.75 189 HIS A N 1
ATOM 1426 C CA . HIS A 1 189 ? 14.841 3.475 -34.882 1.00 81.75 189 HIS A CA 1
ATOM 1427 C C . HIS A 1 189 ? 13.616 2.631 -34.497 1.00 81.75 189 HIS A C 1
ATOM 1429 O O . HIS A 1 189 ? 12.538 3.162 -34.232 1.00 81.75 189 HIS A O 1
ATOM 1435 N N . LEU A 1 190 ? 13.783 1.309 -34.469 1.00 88.81 190 LEU A N 1
ATOM 1436 C CA . LEU A 1 190 ? 12.765 0.372 -34.017 1.00 88.81 190 LEU A CA 1
ATOM 1437 C C . LEU A 1 190 ? 12.951 0.075 -32.528 1.00 88.81 190 LEU A C 1
ATOM 1439 O O . LEU A 1 190 ? 14.057 0.156 -31.998 1.00 88.81 190 LEU A O 1
ATOM 1443 N N . ALA A 1 191 ? 11.865 -0.289 -31.853 1.00 86.94 191 ALA A N 1
ATOM 1444 C CA . ALA A 1 191 ? 11.907 -0.725 -30.466 1.00 86.94 191 ALA A CA 1
ATOM 1445 C C . ALA A 1 191 ? 10.962 -1.911 -30.249 1.00 86.94 191 ALA A C 1
ATOM 1447 O O . ALA A 1 191 ? 9.833 -1.908 -30.743 1.00 86.94 191 ALA A O 1
ATOM 1448 N N . GLU A 1 192 ? 11.419 -2.915 -29.508 1.00 87.88 192 GLU A N 1
ATOM 1449 C CA . GLU A 1 192 ? 10.612 -4.056 -29.071 1.00 87.88 192 GLU A CA 1
ATOM 1450 C C . GLU A 1 192 ? 10.188 -3.841 -27.617 1.00 87.88 192 GLU A C 1
ATOM 1452 O O . GLU A 1 192 ? 11.029 -3.541 -26.771 1.00 87.88 192 GLU A O 1
ATOM 1457 N N . ILE A 1 193 ? 8.898 -4.017 -27.314 1.00 87.38 193 ILE A N 1
ATOM 1458 C CA . ILE A 1 193 ? 8.383 -3.968 -25.941 1.00 87.38 193 ILE A CA 1
ATOM 1459 C C . ILE A 1 193 ? 8.158 -5.395 -25.448 1.00 87.38 193 ILE A C 1
ATOM 1461 O O . ILE A 1 193 ? 7.360 -6.133 -26.028 1.00 87.38 193 ILE A O 1
ATOM 1465 N N . LYS A 1 194 ? 8.802 -5.746 -24.336 1.00 80.50 194 LYS A N 1
ATOM 1466 C CA . LYS A 1 194 ? 8.584 -6.991 -23.598 1.00 80.50 194 LYS A CA 1
ATOM 1467 C C . LYS A 1 194 ? 7.868 -6.714 -22.281 1.00 80.50 194 LYS A C 1
ATOM 1469 O O . LYS A 1 194 ? 8.197 -5.744 -21.599 1.00 80.50 194 LYS A O 1
ATOM 1474 N N . ARG A 1 195 ? 6.878 -7.547 -21.961 1.00 70.44 195 ARG A N 1
ATOM 1475 C CA . ARG A 1 195 ? 6.072 -7.483 -20.738 1.00 70.44 195 ARG A CA 1
ATOM 1476 C C . ARG A 1 195 ? 6.318 -8.728 -19.917 1.00 70.44 195 ARG A C 1
ATOM 1478 O O . ARG A 1 195 ? 6.434 -9.807 -20.545 1.00 70.44 195 ARG A O 1
#

pLDDT: mean 89.2, std 9.3, range [52.88, 98.12]

Foldseek 3Di:
DPPDDPVLLVLLLVCPPPPQKDWLVLSCLQVVHDPVVSVVSQVVCVVVVQWDWAQDPVGNVIIMIGGDPVSVVSNVVVVVVVVVVVCVVLVVDDPVVSVVVVVVVVVVVVVVQVVQKDKDFDQCPDPLNVVQVVVVQVVVQVPDPVGDDPVVVPDPPSVQQHPPQWTKIFIDHSNHGPHIWIWGQDPPRDIDIGD

Sequence (195 aa):
ARGRPLGASRLLWEIGLEGDRAEVRGLRARLGLDAGYVSRLLRSLEAEGLVEVVADAADQRARVARLTAAGRCERRELDRLSDDLAGSWLDALDEGRRARMVDAMAEVTRCLRSIAVEITPEPADSTEAAECLRRYMAELDERFDIGFDPAAALPLEPEAITPPDGVLLLARLHGAPVGCAAVKFLPGHLAEIKR

Radius of gyration: 21.64 Å; chains: 1; bounding box: 55×43×61 Å